Protein AF-A0AAU6XBM5-F1 (afdb_monomer_lite)

Radius of gyration: 23.73 Å; chains: 1; bounding box: 75×47×87 Å

Sequence (252 aa):
MNEPTGPAEHLLLLAGYLTRHNDALTRLHVPVRCRERTAIPPGLHFRIPWTTVSLLDIPDVFIGSTDDGHTFVILNRPIRDAARLLTDAGFLPREHHGRRLYLLPPGTAQDVHERAGVAMYALLAHTHDLVDLSWTTRWSPDQPAGGPDLHFQVRDGTVAVTASTTAARLLLEQHGFVPTADGASYRTRDGLDERQLLSAVTAAEAHAYTHGLSARVHLGIPTPADIPASTRRRSAPATGPRTTPSAPRRTR

Secondary structure (DSSP, 8-state):
--PPPPHHHHHHHHHHHHHHHHTTSTT--------------S-S-----S---GGGGSSSEEEEE-TTS-EEEEESS--TTHHHHHHHTTPEEEEETTEEEEEEPP--HHHHHHHHHHHHHHHHTT-S-EEE--GGG---TTS-SPPPSEEEEEETTEEEEEE-SHHHHHHHHHTT-EE-TTSSEEEPPTT--HHHHHHHHHHHHHHHHHTT--EEEE-----GGGSPPP-----PPP--------------

Structure (mmCIF, N/CA/C/O backbone):
data_AF-A0AAU6XBM5-F1
#
_entry.id   AF-A0AAU6XBM5-F1
#
loop_
_atom_site.group_PDB
_atom_site.id
_atom_site.type_symbol
_atom_site.label_atom_id
_atom_site.label_alt_id
_atom_site.label_comp_id
_atom_site.label_asym_id
_atom_site.label_entity_id
_atom_site.label_seq_id
_atom_site.pdbx_PDB_ins_code
_atom_site.Cartn_x
_atom_site.Cartn_y
_atom_site.Cartn_z
_atom_site.occupancy
_atom_site.B_iso_or_equiv
_atom_site.auth_seq_id
_atom_site.auth_comp_id
_atom_site.auth_asym_id
_atom_site.auth_atom_id
_atom_site.pdbx_PDB_model_num
ATOM 1 N N . MET A 1 1 ? 26.488 10.196 26.029 1.00 30.78 1 MET A N 1
ATOM 2 C CA . MET A 1 1 ? 25.043 10.486 25.952 1.00 30.78 1 MET A CA 1
ATOM 3 C C . MET A 1 1 ? 24.765 10.864 24.515 1.00 30.78 1 MET A C 1
ATOM 5 O O . MET A 1 1 ? 25.036 11.996 24.156 1.00 30.78 1 MET A O 1
ATOM 9 N N . ASN A 1 2 ? 24.343 9.898 23.703 1.00 32.47 2 ASN A N 1
ATOM 10 C CA . ASN A 1 2 ? 23.845 10.155 22.355 1.00 32.47 2 ASN A CA 1
ATOM 11 C C . ASN A 1 2 ? 22.350 9.841 22.398 1.00 32.47 2 ASN A C 1
ATOM 13 O O . ASN A 1 2 ? 21.973 8.763 22.862 1.00 32.47 2 ASN A O 1
ATOM 17 N N . GLU A 1 3 ? 21.532 10.821 22.027 1.00 29.42 3 GLU A N 1
ATOM 18 C CA . GLU A 1 3 ? 20.081 10.690 21.903 1.00 29.42 3 GLU A CA 1
ATOM 19 C C . GLU A 1 3 ? 19.714 9.586 20.899 1.00 29.42 3 GLU A C 1
ATOM 21 O O . GLU A 1 3 ? 20.467 9.361 19.947 1.00 29.42 3 GLU A O 1
ATOM 26 N N . PRO A 1 4 ? 18.584 8.881 21.084 1.00 38.41 4 PRO A N 1
ATOM 27 C CA . PRO A 1 4 ? 18.144 7.891 20.119 1.00 38.41 4 PRO A CA 1
ATOM 28 C C . PRO A 1 4 ? 17.583 8.591 18.876 1.00 38.41 4 PRO A C 1
ATOM 30 O O . PRO A 1 4 ? 16.699 9.445 18.960 1.00 38.41 4 PRO A O 1
ATOM 33 N N . THR A 1 5 ? 18.118 8.195 17.725 1.00 38.78 5 THR A N 1
ATOM 34 C CA . THR A 1 5 ? 17.644 8.499 16.376 1.00 38.78 5 THR A CA 1
ATOM 35 C C . THR A 1 5 ? 16.145 8.201 16.254 1.00 38.78 5 THR A C 1
ATOM 37 O O . THR A 1 5 ? 15.646 7.213 16.794 1.00 38.78 5 THR A O 1
ATOM 40 N N . GLY A 1 6 ? 15.411 9.101 15.595 1.00 34.16 6 GLY A N 1
ATOM 41 C CA . GLY A 1 6 ? 13.948 9.123 15.578 1.00 34.16 6 GLY A CA 1
ATOM 42 C C . GLY A 1 6 ? 13.262 7.894 14.948 1.00 34.16 6 GLY A C 1
ATOM 43 O O . GLY A 1 6 ? 13.905 7.038 14.339 1.00 34.16 6 GLY A O 1
ATOM 44 N N . PRO A 1 7 ? 11.920 7.821 15.040 1.00 40.31 7 PRO A N 1
ATOM 45 C CA . PRO A 1 7 ? 11.112 6.659 14.639 1.00 40.31 7 PRO A CA 1
ATOM 46 C C . PRO A 1 7 ? 11.211 6.270 13.149 1.00 40.31 7 PRO A C 1
ATOM 48 O O . PRO A 1 7 ? 10.816 5.163 12.785 1.00 40.31 7 PRO A O 1
ATOM 51 N N . ALA A 1 8 ? 11.767 7.135 12.295 1.00 39.81 8 ALA A N 1
ATOM 52 C CA . ALA A 1 8 ? 11.920 6.905 10.859 1.00 39.81 8 ALA A CA 1
ATOM 53 C C . ALA A 1 8 ? 12.960 5.815 10.514 1.00 39.81 8 ALA A C 1
ATOM 55 O O . ALA A 1 8 ? 12.732 5.022 9.602 1.00 39.81 8 ALA A O 1
ATOM 56 N N . GLU A 1 9 ? 14.061 5.694 11.270 1.00 36.09 9 GLU A N 1
ATOM 57 C CA . GLU A 1 9 ? 15.072 4.650 11.007 1.00 36.09 9 GLU A CA 1
ATOM 58 C C . GLU A 1 9 ? 14.621 3.255 11.470 1.00 36.09 9 GLU A C 1
ATOM 60 O O . GLU A 1 9 ? 15.021 2.234 10.907 1.00 36.09 9 GLU A O 1
ATOM 65 N N . HIS A 1 10 ? 13.721 3.186 12.454 1.00 39.41 10 HIS A N 1
ATOM 66 C CA . HIS A 1 10 ? 13.160 1.918 12.923 1.00 39.41 10 HIS A CA 1
ATOM 67 C C . HIS A 1 10 ? 12.155 1.299 11.936 1.00 39.41 10 HIS A C 1
ATOM 69 O O . HIS A 1 10 ? 12.053 0.074 11.867 1.00 39.41 10 HIS A O 1
ATOM 75 N N . LEU A 1 11 ? 11.465 2.105 11.121 1.00 42.28 11 LEU A N 1
ATOM 76 C CA . LEU A 1 11 ? 10.572 1.601 10.068 1.00 42.28 11 LEU A CA 1
ATOM 77 C C . LEU A 1 11 ? 11.348 0.983 8.890 1.00 42.28 11 LEU A C 1
ATOM 79 O O . LEU A 1 11 ? 10.927 -0.044 8.356 1.00 42.28 11 LEU A O 1
ATOM 83 N N . LEU A 1 12 ? 12.527 1.523 8.558 1.00 43.03 12 LEU A N 1
ATOM 84 C CA . LEU A 1 12 ? 13.460 0.923 7.590 1.00 43.03 12 LEU A CA 1
ATOM 85 C C . LEU A 1 12 ? 13.961 -0.458 8.052 1.00 43.03 12 LEU A C 1
ATOM 87 O O . LEU A 1 12 ? 14.046 -1.396 7.256 1.00 43.03 12 LEU A O 1
ATOM 91 N N . LEU A 1 13 ? 14.225 -0.615 9.353 1.00 39.09 13 LEU A N 1
ATOM 92 C CA . LEU A 1 13 ? 14.581 -1.901 9.963 1.00 39.09 13 LEU A CA 1
ATOM 93 C C . LEU A 1 13 ? 13.429 -2.920 9.914 1.00 39.09 13 LEU A C 1
ATOM 95 O O . LEU A 1 13 ? 13.677 -4.101 9.671 1.00 39.09 13 LEU A O 1
ATOM 99 N N . LEU A 1 14 ? 12.178 -2.482 10.077 1.00 41.31 14 LEU A N 1
ATOM 100 C CA . LEU A 1 14 ? 10.986 -3.339 10.005 1.00 41.31 14 LEU A CA 1
ATOM 101 C C . LEU A 1 14 ? 10.668 -3.814 8.577 1.00 41.31 14 LEU A C 1
ATOM 103 O O . LEU A 1 14 ? 10.359 -4.994 8.395 1.00 41.31 14 LEU A O 1
ATOM 107 N N . ALA A 1 15 ? 10.836 -2.962 7.559 1.00 40.66 15 ALA A N 1
ATOM 108 C CA . ALA A 1 15 ? 10.716 -3.365 6.152 1.00 40.66 15 ALA A CA 1
ATOM 109 C C . ALA A 1 15 ? 11.758 -4.441 5.771 1.00 40.66 15 ALA A C 1
ATOM 111 O O . ALA A 1 15 ? 11.445 -5.434 5.104 1.00 40.66 15 ALA A O 1
ATOM 112 N N . GLY A 1 16 ? 12.989 -4.311 6.282 1.00 33.97 16 GLY A N 1
ATOM 113 C CA . GLY A 1 16 ? 14.032 -5.333 6.140 1.00 33.97 16 GLY A CA 1
ATOM 114 C C . GLY A 1 16 ? 13.757 -6.626 6.925 1.00 33.97 16 GLY A C 1
ATOM 115 O O . GLY A 1 16 ? 14.147 -7.710 6.482 1.00 33.97 16 GLY A O 1
ATOM 116 N N . TYR A 1 17 ? 13.071 -6.545 8.071 1.00 34.69 17 TYR A N 1
ATOM 117 C CA . TYR A 1 17 ? 12.783 -7.703 8.928 1.00 34.69 17 TYR A CA 1
ATOM 118 C C . TYR A 1 17 ? 11.631 -8.570 8.395 1.00 34.69 17 TYR A C 1
ATOM 120 O O . TYR A 1 17 ? 11.735 -9.799 8.409 1.00 34.69 17 TYR A O 1
ATOM 128 N N . LEU A 1 18 ? 10.573 -7.951 7.856 1.00 41.03 18 LEU A N 1
ATOM 129 C CA . LEU A 1 18 ? 9.424 -8.658 7.268 1.00 41.03 18 LEU A CA 1
ATOM 130 C C . LEU A 1 18 ? 9.799 -9.414 5.982 1.00 41.03 18 LEU A C 1
ATOM 132 O O . LEU A 1 18 ? 9.327 -10.528 5.754 1.00 41.03 18 LEU A O 1
ATOM 136 N N . THR A 1 19 ? 10.735 -8.878 5.195 1.00 40.38 19 THR A N 1
ATOM 137 C CA . THR A 1 19 ? 11.238 -9.537 3.977 1.00 40.38 19 THR A CA 1
ATOM 138 C C . THR A 1 19 ? 11.994 -10.837 4.298 1.00 40.38 19 THR A C 1
ATOM 140 O O . THR A 1 19 ? 11.862 -11.832 3.590 1.00 40.38 19 THR A O 1
ATOM 143 N N . ARG A 1 20 ? 12.735 -10.886 5.417 1.00 29.70 20 ARG A N 1
ATOM 144 C CA . ARG A 1 20 ? 13.613 -12.021 5.760 1.00 29.70 20 ARG A CA 1
ATOM 145 C C . ARG A 1 20 ? 12.872 -13.251 6.315 1.00 29.70 20 ARG A C 1
ATOM 147 O O . ARG A 1 20 ? 13.428 -14.344 6.295 1.00 29.70 20 ARG A O 1
ATOM 154 N N . HIS A 1 21 ? 11.638 -13.100 6.805 1.00 30.16 21 HIS A N 1
ATOM 155 C CA . HIS A 1 21 ? 10.839 -14.223 7.328 1.00 30.16 21 HIS A CA 1
ATOM 156 C C . HIS A 1 21 ? 9.967 -14.913 6.267 1.00 30.16 21 HIS A C 1
ATOM 158 O O . HIS A 1 21 ? 9.592 -16.071 6.451 1.00 30.16 21 HIS A O 1
ATOM 164 N N . ASN A 1 22 ? 9.683 -14.254 5.141 1.00 36.03 22 ASN A N 1
ATOM 165 C CA . ASN A 1 22 ? 8.831 -14.821 4.091 1.00 36.03 22 ASN A CA 1
ATOM 166 C C . ASN A 1 22 ? 9.565 -15.869 3.224 1.00 36.03 22 ASN A C 1
ATOM 168 O O . ASN A 1 22 ? 8.949 -16.823 2.749 1.00 36.03 22 ASN A O 1
ATOM 172 N N . ASP A 1 23 ? 10.896 -15.775 3.113 1.00 32.00 23 ASP A N 1
ATOM 173 C CA . ASP A 1 23 ? 11.735 -16.753 2.398 1.00 32.00 23 ASP A CA 1
ATOM 174 C C . ASP A 1 23 ? 11.785 -18.143 3.063 1.00 32.00 23 ASP A C 1
ATOM 176 O O . ASP A 1 23 ? 12.152 -19.132 2.428 1.00 32.00 23 ASP A O 1
ATOM 180 N N . ALA A 1 24 ? 11.399 -18.260 4.338 1.00 29.38 24 ALA A N 1
ATOM 181 C CA . ALA A 1 24 ? 11.456 -19.528 5.067 1.00 29.38 24 ALA A CA 1
ATOM 182 C C . ALA A 1 24 ? 10.254 -20.460 4.795 1.00 29.38 24 ALA A C 1
ATOM 184 O O . ALA A 1 24 ? 10.322 -21.647 5.119 1.00 29.38 24 ALA A O 1
ATOM 185 N N . LEU A 1 25 ? 9.166 -19.964 4.190 1.00 30.02 25 LEU A N 1
ATOM 186 C CA . LEU A 1 25 ? 7.909 -20.712 4.023 1.00 30.02 25 LEU A CA 1
ATOM 187 C C . LEU A 1 25 ? 7.698 -21.307 2.616 1.00 30.02 25 LEU A C 1
ATOM 189 O O . LEU A 1 25 ? 6.746 -22.054 2.399 1.00 30.02 25 LEU A O 1
ATOM 193 N N . THR A 1 26 ? 8.606 -21.075 1.666 1.00 33.91 26 THR A N 1
ATOM 194 C CA . THR A 1 26 ? 8.493 -21.501 0.253 1.00 33.91 26 THR A CA 1
ATOM 195 C C . THR A 1 26 ? 8.829 -22.977 -0.033 1.00 33.91 26 THR A C 1
ATOM 197 O O . THR A 1 26 ? 8.976 -23.354 -1.195 1.00 33.91 26 THR A O 1
ATOM 200 N N . ARG A 1 27 ? 8.938 -23.861 0.974 1.00 29.56 27 ARG A N 1
ATOM 201 C CA . ARG A 1 27 ? 9.462 -25.240 0.790 1.00 29.56 27 ARG A CA 1
ATOM 202 C C . ARG A 1 27 ? 8.487 -26.412 0.962 1.00 29.56 27 ARG A C 1
ATOM 204 O O . ARG A 1 27 ? 8.946 -27.539 1.125 1.00 29.56 27 ARG A O 1
ATOM 211 N N . LEU A 1 28 ? 7.172 -26.221 0.860 1.00 26.84 28 LEU A N 1
ATOM 212 C CA . LEU A 1 28 ? 6.220 -27.345 0.883 1.00 26.84 28 LEU A CA 1
ATOM 213 C C . LEU A 1 28 ? 5.287 -27.310 -0.334 1.00 26.84 28 LEU A C 1
ATOM 215 O O . LEU A 1 28 ? 4.366 -26.508 -0.415 1.00 26.84 28 LEU A O 1
ATOM 219 N N . HIS A 1 29 ? 5.574 -28.188 -1.297 1.00 26.81 29 HIS A N 1
ATOM 220 C CA . HIS A 1 29 ? 4.860 -28.350 -2.563 1.00 26.81 29 HIS A CA 1
ATOM 221 C C . HIS A 1 29 ? 3.953 -29.591 -2.486 1.00 26.81 29 HIS A C 1
ATOM 223 O O . HIS A 1 29 ? 4.443 -30.685 -2.210 1.00 26.81 29 HIS A O 1
ATOM 229 N N . VAL A 1 30 ? 2.654 -29.447 -2.772 1.00 25.47 30 VAL A N 1
ATOM 230 C CA . VAL A 1 30 ? 1.732 -30.560 -3.076 1.00 25.47 30 VAL A CA 1
ATOM 231 C C . VAL A 1 30 ? 0.842 -30.128 -4.253 1.00 25.47 30 VAL A C 1
ATOM 233 O O . VAL A 1 30 ? 0.269 -29.042 -4.188 1.00 25.47 30 VAL A O 1
ATOM 236 N N . PRO A 1 31 ? 0.714 -30.918 -5.337 1.00 26.03 31 PRO A N 1
ATOM 237 C CA . PRO A 1 31 ? -0.017 -30.501 -6.530 1.00 26.03 31 PRO A CA 1
ATOM 238 C C . PRO A 1 31 ? -1.516 -30.813 -6.425 1.00 26.03 31 PRO A C 1
ATOM 240 O O . PRO A 1 31 ? -1.901 -31.918 -6.042 1.00 26.03 31 PRO A O 1
ATOM 243 N N . VAL A 1 32 ? -2.368 -29.884 -6.869 1.00 27.48 32 VAL A N 1
ATOM 244 C CA . VAL A 1 32 ? -3.793 -30.139 -7.135 1.00 27.48 32 VAL A CA 1
ATOM 245 C C . VAL A 1 32 ? -4.094 -29.800 -8.597 1.00 27.48 32 VAL A C 1
ATOM 247 O O . VAL A 1 32 ? -3.774 -28.720 -9.083 1.00 27.48 32 VAL A O 1
ATOM 250 N N . ARG A 1 33 ? -4.674 -30.766 -9.317 1.00 25.38 33 ARG A N 1
ATOM 251 C CA . ARG A 1 33 ? -5.184 -30.641 -10.695 1.00 25.38 33 ARG A CA 1
ATOM 252 C C . ARG A 1 33 ? -6.661 -30.227 -10.701 1.00 25.38 33 ARG A C 1
ATOM 254 O O . ARG A 1 33 ? -7.357 -30.514 -9.733 1.00 25.38 33 ARG A O 1
ATOM 261 N N . CYS A 1 34 ? -7.107 -29.767 -11.884 1.00 24.53 34 CYS A N 1
ATOM 262 C CA . CYS A 1 34 ? -8.486 -29.576 -12.399 1.00 24.53 34 CYS A CA 1
ATOM 263 C C . CYS A 1 34 ? -8.975 -28.114 -12.374 1.00 24.53 34 CYS A C 1
ATOM 265 O O . CYS A 1 34 ? -8.790 -27.440 -11.377 1.00 24.53 34 CYS A O 1
ATOM 267 N N . ARG A 1 35 ? -9.671 -27.559 -13.382 1.00 26.22 35 ARG A N 1
ATOM 268 C CA . ARG A 1 35 ? -10.142 -27.997 -14.719 1.00 26.22 35 ARG A CA 1
ATOM 269 C C . ARG A 1 35 ? -10.715 -26.743 -15.416 1.00 26.22 35 ARG A C 1
ATOM 271 O O . ARG A 1 35 ? -11.291 -25.900 -14.740 1.00 26.22 35 ARG A O 1
ATOM 278 N N . GLU A 1 36 ? -10.575 -26.637 -16.737 1.00 36.38 36 GLU A N 1
ATOM 279 C CA . GLU A 1 36 ? -11.133 -25.562 -17.584 1.00 36.38 36 GLU A CA 1
ATOM 280 C C . GLU A 1 36 ? -12.640 -25.326 -17.388 1.00 36.38 36 GLU A C 1
ATOM 282 O O . GLU A 1 36 ? -13.386 -26.299 -17.232 1.00 36.38 36 GLU A O 1
ATOM 287 N N . ARG A 1 37 ? -13.095 -24.068 -17.563 1.00 30.38 37 ARG A N 1
ATOM 288 C CA . ARG A 1 37 ? -14.355 -23.759 -18.271 1.00 30.38 37 ARG A CA 1
ATOM 289 C C . ARG A 1 37 ? -14.535 -22.280 -18.676 1.00 30.38 37 ARG A C 1
ATOM 291 O O . ARG A 1 37 ? -14.707 -21.415 -17.831 1.00 30.38 37 ARG A O 1
ATOM 298 N N . THR A 1 38 ? -14.636 -22.107 -19.999 1.00 29.64 38 THR A N 1
ATOM 299 C CA . THR A 1 38 ? -15.564 -21.272 -20.807 1.00 29.64 38 THR A CA 1
ATOM 300 C C . THR A 1 38 ? -15.626 -19.742 -20.683 1.00 29.64 38 THR A C 1
ATOM 302 O O . THR A 1 38 ? -15.874 -19.170 -19.630 1.00 29.64 38 THR A O 1
ATOM 305 N N . ALA A 1 39 ? -15.521 -19.121 -21.864 1.00 33.44 39 ALA A N 1
ATOM 306 C CA . ALA A 1 39 ? -15.597 -17.700 -22.189 1.00 33.44 39 ALA A CA 1
ATOM 307 C C . ALA A 1 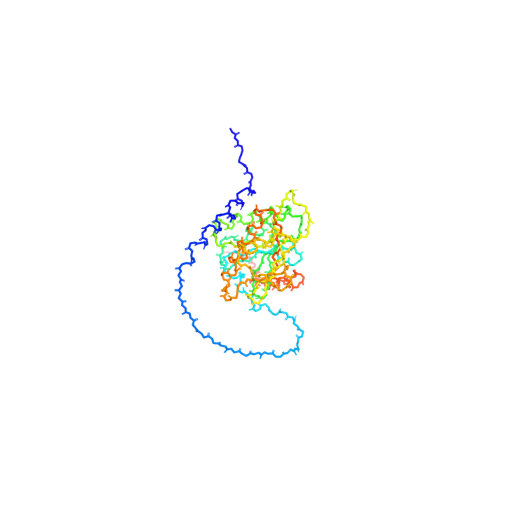39 ? -17.006 -17.072 -22.070 1.00 33.44 39 ALA A C 1
ATOM 309 O O . ALA A 1 39 ? -18.017 -17.757 -22.229 1.00 33.44 39 ALA A O 1
ATOM 310 N N . ILE A 1 40 ? -17.047 -15.743 -21.882 1.00 33.69 40 ILE A N 1
ATOM 311 C CA . ILE A 1 40 ? -18.246 -14.877 -21.872 1.00 33.69 40 ILE A CA 1
ATOM 312 C C . ILE A 1 40 ? -18.058 -13.752 -22.926 1.00 33.69 40 ILE A C 1
ATOM 314 O O . ILE A 1 40 ? -16.943 -13.239 -23.043 1.00 33.69 40 ILE A O 1
ATOM 318 N N . PRO A 1 41 ? -19.093 -13.376 -23.715 1.00 30.78 41 PRO A N 1
ATOM 319 C CA . PRO A 1 41 ? -18.983 -12.447 -24.850 1.00 30.78 41 PRO A CA 1
ATOM 320 C C . PRO A 1 41 ? -18.994 -10.955 -24.441 1.00 30.78 41 PRO A C 1
ATOM 322 O O . PRO A 1 41 ? -19.402 -10.625 -23.325 1.00 30.78 41 PRO A O 1
ATOM 325 N N . PRO A 1 42 ? -18.564 -10.032 -25.331 1.00 33.31 42 PRO A N 1
ATOM 326 C CA . PRO A 1 42 ? -18.307 -8.638 -24.988 1.00 33.31 42 PRO A CA 1
ATOM 327 C C . PRO A 1 42 ? -19.561 -7.769 -25.148 1.00 33.31 42 PRO A C 1
ATOM 329 O O . PRO A 1 42 ? -20.251 -7.841 -26.162 1.00 33.31 42 PRO A O 1
ATOM 332 N N . GLY A 1 43 ? -19.818 -6.893 -24.174 1.00 35.56 43 GLY A N 1
ATOM 333 C CA . GLY A 1 43 ? -20.811 -5.826 -24.320 1.00 35.56 43 GLY A CA 1
ATOM 334 C C . GLY A 1 43 ? -21.596 -5.510 -23.055 1.00 35.56 43 GLY A C 1
ATOM 335 O O . GLY A 1 43 ? -22.808 -5.678 -23.037 1.00 35.56 43 GLY A O 1
ATOM 336 N N . LEU A 1 44 ? -20.934 -5.023 -22.004 1.00 28.92 44 LEU A N 1
ATOM 337 C CA . LEU A 1 44 ? -21.608 -4.280 -20.938 1.00 28.92 44 LEU A CA 1
ATOM 338 C C . LEU A 1 44 ? -20.608 -3.347 -20.253 1.00 28.92 44 LEU A C 1
ATOM 340 O O . LEU A 1 44 ? -19.484 -3.736 -19.949 1.00 28.92 44 LEU A O 1
ATOM 344 N N . HIS A 1 45 ? -21.020 -2.097 -20.056 1.00 34.22 45 HIS A N 1
ATOM 345 C CA . HIS A 1 45 ? -20.260 -1.062 -19.364 1.00 34.22 45 HIS A CA 1
ATOM 346 C C . HIS A 1 45 ? -19.805 -1.567 -17.983 1.00 34.22 45 HIS A C 1
ATOM 348 O O . HIS A 1 45 ? -20.622 -1.772 -17.086 1.00 34.22 45 HIS A O 1
ATOM 354 N N . PHE A 1 46 ? -18.496 -1.776 -17.819 1.00 29.12 46 PHE A N 1
ATOM 355 C CA . PHE A 1 46 ? -17.894 -2.286 -16.588 1.00 29.12 46 PHE A CA 1
ATOM 356 C C . PHE A 1 46 ? -17.870 -1.197 -15.507 1.00 29.12 46 PHE A C 1
ATOM 358 O O . PHE A 1 46 ? -16.899 -0.460 -15.357 1.00 29.12 46 PHE A O 1
ATOM 365 N N . ARG A 1 47 ? -18.936 -1.118 -14.706 1.00 35.84 47 ARG A N 1
ATOM 366 C CA . ARG A 1 47 ? -18.796 -0.722 -13.300 1.00 35.84 47 ARG A CA 1
ATOM 367 C C . ARG A 1 47 ? -18.287 -1.950 -12.561 1.00 35.84 47 ARG A C 1
ATOM 369 O O . ARG A 1 47 ? -19.033 -2.910 -12.405 1.00 35.84 47 ARG A O 1
ATOM 376 N N . ILE A 1 48 ? -17.009 -1.931 -12.196 1.00 40.22 48 ILE A N 1
ATOM 377 C CA . ILE A 1 48 ? -16.313 -3.051 -11.559 1.00 40.22 48 ILE A CA 1
ATOM 378 C C . ILE A 1 48 ? -16.978 -3.333 -10.199 1.00 40.22 48 ILE A C 1
ATOM 380 O O . ILE A 1 48 ? -16.947 -2.468 -9.320 1.00 40.22 48 ILE A O 1
ATOM 384 N N . PRO A 1 49 ? -17.606 -4.504 -10.001 1.00 39.28 49 PRO A N 1
ATOM 385 C CA . PRO A 1 49 ? -17.987 -4.947 -8.675 1.00 39.28 49 PRO A CA 1
ATOM 386 C C . PRO A 1 49 ? -16.728 -5.411 -7.936 1.00 39.28 49 PRO A C 1
ATOM 388 O O . PRO A 1 49 ? -15.863 -6.072 -8.502 1.00 39.28 49 PRO A O 1
ATOM 391 N N . TRP A 1 50 ? -16.640 -5.067 -6.655 1.00 51.53 50 TRP A N 1
ATOM 392 C CA . TRP A 1 50 ? -15.552 -5.383 -5.723 1.00 51.53 50 TRP A CA 1
ATOM 393 C C . TRP A 1 50 ? -15.452 -6.874 -5.362 1.00 51.53 50 TRP A C 1
ATOM 395 O O . TRP A 1 50 ? -15.191 -7.233 -4.223 1.00 51.53 50 TRP A O 1
ATOM 405 N N . THR A 1 51 ? -15.705 -7.771 -6.309 1.00 41.59 51 THR A N 1
ATOM 406 C CA . THR A 1 51 ? -15.749 -9.215 -6.061 1.00 41.59 51 THR A CA 1
ATOM 407 C C . THR A 1 51 ? -14.377 -9.886 -6.015 1.00 41.59 51 THR A C 1
ATOM 409 O O . THR A 1 51 ? -14.315 -11.077 -5.735 1.00 41.59 51 THR A O 1
ATOM 412 N N . THR A 1 52 ? -13.278 -9.159 -6.213 1.00 47.41 52 THR A N 1
ATOM 413 C CA . THR A 1 52 ? -11.914 -9.713 -6.144 1.00 47.41 52 THR A CA 1
ATOM 414 C C . THR A 1 52 ? -11.160 -9.100 -4.957 1.00 47.41 52 THR A C 1
ATOM 416 O O . THR A 1 52 ? -10.262 -8.278 -5.100 1.00 47.41 52 THR A O 1
ATOM 419 N N . VAL A 1 53 ? -11.619 -9.491 -3.761 1.00 55.00 53 VAL A N 1
ATOM 420 C CA . VAL A 1 53 ? -11.235 -9.016 -2.409 1.00 55.00 53 VAL A CA 1
ATOM 421 C C . VAL A 1 53 ? -9.934 -9.660 -1.892 1.00 55.00 53 VAL A C 1
ATOM 423 O O . VAL A 1 53 ? -9.390 -9.281 -0.863 1.00 55.00 53 VAL A O 1
ATOM 426 N N . SER A 1 54 ? -9.383 -10.610 -2.630 1.00 75.12 54 SER A N 1
ATOM 427 C CA . SER A 1 54 ? -8.426 -11.571 -2.099 1.00 75.12 54 SER A CA 1
ATOM 428 C C . SER A 1 54 ? -7.153 -11.029 -1.466 1.00 75.12 54 SER A C 1
ATOM 430 O O . SER A 1 54 ? -6.795 -11.421 -0.363 1.00 75.12 54 SER A O 1
ATOM 432 N N . LEU A 1 55 ? -6.442 -10.134 -2.151 1.00 80.69 55 LEU A N 1
ATOM 433 C CA . LEU A 1 55 ? -5.098 -9.732 -1.729 1.00 80.69 55 LEU A CA 1
ATOM 434 C C . LEU A 1 55 ? -5.127 -8.837 -0.478 1.00 80.69 55 LEU A C 1
ATOM 436 O O . LEU A 1 55 ? -4.216 -8.880 0.347 1.00 80.69 55 LEU A O 1
ATOM 440 N N . LEU A 1 56 ? -6.210 -8.074 -0.312 1.00 84.94 56 LEU A N 1
ATOM 441 C CA . LEU A 1 56 ? -6.436 -7.196 0.837 1.00 84.94 56 LEU A CA 1
ATOM 442 C C . LEU A 1 56 ? -6.834 -7.967 2.100 1.00 84.94 56 LEU A C 1
ATOM 444 O O . LEU A 1 56 ? -6.789 -7.389 3.181 1.00 84.94 56 LEU A O 1
ATOM 448 N N . ASP A 1 57 ? -7.246 -9.231 1.974 1.00 86.94 57 ASP A N 1
ATOM 449 C CA . ASP A 1 57 ? -7.772 -10.069 3.065 1.00 86.94 57 ASP A CA 1
ATOM 450 C C . ASP A 1 57 ? -6.702 -10.930 3.740 1.00 86.94 57 ASP A C 1
ATOM 452 O O . ASP A 1 57 ? -6.974 -11.582 4.748 1.00 86.94 57 ASP A O 1
ATOM 456 N N . ILE A 1 58 ? -5.492 -10.948 3.180 1.00 88.12 58 ILE A N 1
ATOM 457 C CA . ILE A 1 58 ? -4.430 -11.869 3.587 1.00 88.12 58 ILE A CA 1
ATOM 458 C C . ILE A 1 58 ? -3.796 -11.490 4.934 1.00 88.12 58 ILE A C 1
ATOM 460 O O . ILE A 1 58 ? -3.739 -12.380 5.785 1.00 88.12 58 ILE A O 1
ATOM 464 N N . PRO A 1 59 ? -3.299 -10.251 5.146 1.00 92.56 59 PRO A N 1
ATOM 465 C CA . PRO A 1 59 ? -2.655 -9.884 6.409 1.00 92.56 59 PRO A CA 1
ATOM 466 C C . PRO A 1 59 ? -3.684 -9.486 7.473 1.00 92.56 59 PRO A C 1
ATOM 468 O O . PRO A 1 59 ? -4.772 -9.034 7.130 1.00 92.56 59 PRO A O 1
ATOM 471 N N . ASP A 1 60 ? -3.350 -9.548 8.762 1.00 93.50 60 ASP A N 1
ATOM 472 C CA . ASP A 1 60 ? -4.206 -8.999 9.828 1.00 93.50 60 ASP A CA 1
ATOM 473 C C . ASP A 1 60 ? -4.486 -7.496 9.636 1.00 93.50 60 ASP A C 1
ATOM 475 O O . ASP A 1 60 ? -5.602 -7.030 9.904 1.00 93.50 60 ASP A O 1
ATOM 479 N N . VAL A 1 61 ? -3.481 -6.750 9.163 1.00 93.69 61 VAL A N 1
ATOM 480 C CA . VAL A 1 61 ? -3.559 -5.319 8.839 1.00 93.69 61 VAL A CA 1
ATOM 481 C C . VAL A 1 61 ? -3.054 -5.079 7.421 1.00 93.69 61 VAL A C 1
ATOM 483 O O . VAL A 1 61 ? -1.919 -5.411 7.089 1.00 93.69 61 VAL A O 1
ATOM 486 N N . PHE A 1 62 ? -3.878 -4.436 6.598 1.00 93.31 62 PHE A N 1
ATOM 487 C CA . PHE A 1 62 ? -3.482 -3.981 5.269 1.00 93.31 62 PHE A CA 1
ATOM 488 C C . PHE A 1 62 ? -3.513 -2.453 5.214 1.00 93.31 62 PHE A C 1
ATOM 490 O O . PHE A 1 62 ? -4.543 -1.852 5.530 1.00 93.31 62 PHE A O 1
ATOM 497 N N . ILE A 1 63 ? -2.421 -1.828 4.775 1.00 93.75 63 ILE A N 1
ATOM 498 C CA . ILE A 1 63 ? -2.351 -0.391 4.497 1.00 93.75 63 ILE A CA 1
ATOM 499 C C . ILE A 1 63 ? -2.103 -0.186 3.010 1.00 93.75 63 ILE A C 1
ATOM 501 O O . ILE A 1 63 ? -1.246 -0.829 2.405 1.00 93.75 63 ILE A O 1
ATOM 505 N N . GLY A 1 64 ? -2.859 0.723 2.413 1.00 91.94 64 GLY A N 1
ATOM 506 C CA . GLY A 1 64 ? -2.692 1.090 1.018 1.00 91.94 64 GLY A CA 1
ATOM 507 C C . GLY A 1 64 ? -3.062 2.540 0.778 1.00 91.94 64 GLY A C 1
ATOM 508 O O . GLY A 1 64 ? -3.397 3.285 1.701 1.00 91.94 64 GLY A O 1
ATOM 509 N N . SER A 1 65 ? -3.008 2.929 -0.487 1.00 90.81 65 SER A N 1
ATOM 510 C CA . SER A 1 65 ? -3.432 4.251 -0.925 1.00 90.81 65 SER A CA 1
ATOM 511 C C . SER A 1 65 ? -4.568 4.130 -1.929 1.00 90.81 65 SER A C 1
ATOM 513 O O . SER A 1 65 ? -4.584 3.221 -2.761 1.00 90.81 65 SER A O 1
ATOM 515 N N . THR A 1 66 ? -5.527 5.042 -1.843 1.00 87.12 66 THR A N 1
ATOM 516 C CA . THR A 1 66 ? -6.540 5.226 -2.883 1.00 87.12 66 THR A CA 1
ATOM 517 C C . THR A 1 66 ? -5.935 5.958 -4.081 1.00 87.12 66 THR A C 1
ATOM 519 O O . THR A 1 66 ? -4.876 6.587 -3.978 1.00 87.12 66 THR A O 1
ATOM 522 N N . ASP A 1 67 ? -6.625 5.916 -5.220 1.00 80.69 67 ASP A N 1
ATOM 523 C CA . ASP A 1 67 ? -6.155 6.577 -6.444 1.00 80.69 67 ASP A CA 1
ATOM 524 C C . ASP A 1 67 ? -6.062 8.113 -6.306 1.00 80.69 67 ASP A C 1
ATOM 526 O O . ASP A 1 67 ? -5.262 8.747 -6.991 1.00 80.69 67 ASP A O 1
ATOM 530 N N . ASP A 1 68 ? -6.836 8.717 -5.396 1.00 80.31 68 ASP A N 1
ATOM 531 C CA . ASP A 1 68 ? -6.821 10.157 -5.089 1.00 80.31 68 ASP A CA 1
ATOM 532 C C . ASP A 1 68 ? -5.914 10.540 -3.906 1.00 80.31 68 ASP A C 1
ATOM 534 O O . ASP A 1 68 ? -5.932 11.686 -3.457 1.00 80.31 68 ASP A O 1
ATOM 538 N N . GLY A 1 69 ? -5.103 9.605 -3.404 1.00 86.06 69 GLY A N 1
ATOM 539 C CA . GLY A 1 69 ? -4.061 9.903 -2.422 1.00 86.06 69 GLY A CA 1
ATOM 540 C C . GLY A 1 69 ? -4.512 9.913 -0.960 1.00 86.06 69 GLY A C 1
ATOM 541 O O . GLY A 1 69 ? -3.821 10.492 -0.123 1.00 86.06 69 GLY A O 1
ATOM 542 N N . HIS A 1 70 ? -5.631 9.267 -0.618 1.00 91.25 70 HIS A N 1
ATOM 543 C CA . HIS A 1 70 ? -5.908 8.919 0.778 1.00 91.25 70 HIS A CA 1
ATOM 544 C C . HIS A 1 70 ? -5.067 7.709 1.179 1.00 91.25 70 HIS A C 1
ATOM 546 O O . HIS A 1 70 ? -4.931 6.762 0.406 1.00 91.25 70 HIS A O 1
ATOM 552 N N . THR A 1 71 ? -4.581 7.688 2.418 1.00 93.38 71 THR A N 1
ATOM 553 C CA . THR A 1 71 ? -4.087 6.446 3.030 1.00 93.38 71 THR A CA 1
ATOM 554 C C . THR A 1 71 ? -5.271 5.715 3.639 1.00 93.38 71 THR A C 1
ATOM 556 O O . THR A 1 71 ? -6.059 6.314 4.373 1.00 93.38 71 THR A O 1
ATOM 559 N N . PHE A 1 72 ? -5.398 4.420 3.379 1.00 92.75 72 PHE A N 1
ATOM 560 C CA . PHE A 1 72 ? -6.417 3.592 4.002 1.00 92.75 72 PHE A CA 1
ATOM 561 C C . PHE A 1 72 ? -5.796 2.457 4.810 1.00 92.75 72 PHE A C 1
ATOM 563 O O . PHE A 1 72 ? -4.743 1.934 4.459 1.00 92.75 72 PHE A O 1
ATOM 570 N N . VAL A 1 73 ? -6.488 2.055 5.874 1.00 94.00 73 VAL A N 1
ATOM 571 C CA . VAL A 1 73 ? -6.165 0.878 6.684 1.00 94.00 73 VAL A CA 1
ATOM 572 C C . VAL A 1 73 ? -7.374 -0.037 6.741 1.00 94.00 73 VAL A C 1
ATOM 574 O O . VAL A 1 73 ? -8.497 0.403 7.011 1.00 94.00 73 VAL A O 1
ATOM 577 N N . ILE A 1 74 ? -7.132 -1.323 6.530 1.00 92.06 74 ILE A N 1
ATOM 578 C CA . ILE A 1 74 ? -8.105 -2.388 6.704 1.00 92.06 74 ILE A CA 1
ATOM 579 C C . ILE A 1 74 ? -7.630 -3.325 7.812 1.00 92.06 74 ILE A C 1
ATOM 581 O O . ILE A 1 74 ? -6.459 -3.693 7.869 1.00 92.06 74 ILE A O 1
ATOM 585 N N . LEU A 1 75 ? -8.561 -3.712 8.684 1.00 92.50 75 LEU A N 1
ATOM 586 C CA . LEU A 1 75 ? -8.334 -4.680 9.753 1.00 92.50 75 LEU A CA 1
ATOM 587 C C . LEU A 1 75 ? -9.085 -5.971 9.413 1.00 92.50 75 LEU A C 1
ATOM 589 O O . LEU A 1 75 ? -10.318 -5.975 9.397 1.00 92.50 75 LEU A O 1
ATOM 593 N N . ASN A 1 76 ? -8.354 -7.053 9.156 1.00 91.12 76 ASN A N 1
ATOM 594 C CA . ASN A 1 76 ? -8.916 -8.370 8.819 1.00 91.12 76 ASN A CA 1
ATOM 595 C C . ASN A 1 76 ? -9.128 -9.255 10.031 1.00 91.12 76 ASN A C 1
ATOM 597 O O . ASN A 1 76 ? -9.890 -10.222 9.983 1.00 91.12 76 ASN A O 1
ATOM 601 N N . ARG A 1 77 ? -8.499 -8.885 11.146 1.00 89.25 77 ARG A N 1
ATOM 602 C CA . ARG A 1 77 ? -8.749 -9.484 12.447 1.00 89.25 77 ARG A CA 1
ATOM 603 C C . ARG A 1 77 ? -9.084 -8.429 13.491 1.00 89.25 77 ARG A C 1
ATOM 605 O O . ARG A 1 77 ? -8.645 -7.282 13.389 1.00 89.25 77 ARG A O 1
ATOM 612 N N . PRO A 1 78 ? -9.864 -8.797 14.521 1.00 90.00 78 PRO A N 1
ATOM 613 C CA . PRO A 1 78 ? -10.054 -7.939 15.677 1.00 90.00 78 PRO A CA 1
ATOM 614 C C . PRO A 1 78 ? -8.713 -7.677 16.370 1.00 90.00 78 PRO A C 1
ATOM 616 O O . PRO A 1 78 ? -8.080 -8.600 16.877 1.00 90.00 78 PRO A O 1
ATOM 619 N N . ILE A 1 79 ? -8.312 -6.409 16.428 1.00 91.06 79 ILE A N 1
ATOM 620 C CA . ILE A 1 79 ? -7.137 -5.951 17.170 1.00 91.06 79 ILE A CA 1
ATOM 621 C C . ILE A 1 79 ? -7.619 -5.046 18.297 1.00 91.06 79 ILE A C 1
ATOM 623 O O . ILE A 1 79 ? -8.430 -4.135 18.088 1.00 91.06 79 ILE A O 1
ATOM 627 N N . ARG A 1 80 ? -7.136 -5.317 19.511 1.00 90.06 80 ARG A N 1
ATOM 628 C CA . ARG A 1 80 ? -7.498 -4.548 20.701 1.00 90.06 80 ARG A CA 1
ATOM 629 C C . ARG A 1 80 ? -7.144 -3.076 20.493 1.00 90.06 80 ARG A C 1
ATOM 631 O O . ARG A 1 80 ? -6.057 -2.758 20.037 1.00 90.06 80 ARG A O 1
ATOM 638 N N . ASP A 1 81 ? -8.084 -2.194 20.820 1.00 92.19 81 ASP A N 1
ATOM 639 C CA . ASP A 1 81 ? -7.939 -0.736 20.749 1.00 92.19 81 ASP A CA 1
ATOM 640 C C . ASP A 1 81 ? -7.600 -0.149 19.362 1.00 92.19 81 ASP A C 1
ATOM 642 O O . ASP A 1 81 ? -7.523 1.071 19.240 1.00 92.19 81 ASP A O 1
ATOM 646 N N . ALA A 1 82 ? -7.507 -0.954 18.294 1.00 93.31 82 ALA A N 1
ATOM 647 C CA . ALA A 1 82 ? -7.104 -0.498 16.959 1.00 93.31 82 ALA A CA 1
ATOM 648 C C . ALA A 1 82 ? -7.961 0.647 16.414 1.00 93.31 82 ALA A C 1
ATOM 650 O O . ALA A 1 82 ? -7.437 1.579 15.814 1.00 93.31 82 ALA A O 1
ATOM 651 N N . ALA A 1 83 ? -9.273 0.620 16.668 1.00 92.31 83 ALA A N 1
ATOM 652 C CA . ALA A 1 83 ? -10.162 1.703 16.259 1.00 92.31 83 ALA A CA 1
ATOM 653 C C . ALA A 1 83 ? -9.762 3.042 16.896 1.00 92.31 83 ALA A C 1
ATOM 655 O O . ALA A 1 83 ? -9.734 4.050 16.202 1.00 92.31 83 ALA A O 1
ATOM 656 N N . ARG A 1 84 ? -9.420 3.031 18.192 1.00 94.06 84 ARG A N 1
ATOM 657 C CA . ARG A 1 84 ? -8.964 4.215 18.927 1.00 94.06 84 ARG A CA 1
ATOM 658 C C . ARG A 1 84 ? -7.593 4.669 18.431 1.00 94.06 84 ARG A C 1
ATOM 660 O O . ARG A 1 84 ? -7.426 5.842 18.136 1.00 94.06 84 ARG A O 1
ATOM 667 N N . LEU A 1 85 ? -6.652 3.735 18.277 1.00 95.31 85 LEU A N 1
ATOM 668 C CA . LEU A 1 85 ? -5.303 4.020 17.774 1.00 95.31 85 LEU A CA 1
ATOM 669 C C . LEU A 1 85 ? -5.340 4.710 16.403 1.00 95.31 85 LEU A C 1
ATOM 671 O O . LEU A 1 85 ? -4.657 5.706 16.185 1.00 95.31 85 LEU A O 1
ATOM 675 N N . LEU A 1 86 ? -6.184 4.213 15.496 1.00 95.75 86 LEU A N 1
ATOM 676 C CA . LEU A 1 86 ? -6.359 4.788 14.165 1.00 95.75 86 LEU A CA 1
ATOM 677 C C . LEU A 1 86 ? -7.038 6.163 14.221 1.00 95.75 86 LEU A C 1
ATOM 679 O O . LEU A 1 86 ? -6.589 7.087 13.547 1.00 95.75 86 LEU A O 1
ATOM 683 N N . THR A 1 87 ? -8.086 6.338 15.034 1.00 94.94 87 THR A N 1
ATOM 684 C CA . THR A 1 87 ? -8.761 7.642 15.148 1.00 94.94 87 THR A CA 1
ATOM 685 C C . THR A 1 87 ? -7.899 8.708 15.806 1.00 94.94 87 THR A C 1
ATOM 687 O O . THR A 1 87 ? -7.931 9.855 15.367 1.00 94.94 87 THR A O 1
ATOM 690 N N . ASP A 1 88 ? -7.106 8.342 16.813 1.00 95.38 88 ASP A N 1
ATOM 691 C CA . ASP A 1 88 ? -6.195 9.261 17.502 1.00 95.38 88 ASP A CA 1
ATOM 692 C C . ASP A 1 88 ? -5.081 9.740 16.552 1.00 95.38 88 ASP A C 1
ATOM 694 O O . ASP A 1 88 ? -4.645 10.886 16.629 1.00 95.38 88 ASP A O 1
ATOM 698 N N . ALA A 1 89 ? -4.690 8.903 15.583 1.00 94.62 89 ALA A N 1
ATOM 699 C CA . ALA A 1 89 ? -3.788 9.261 14.486 1.00 94.62 89 ALA A CA 1
ATOM 700 C C . ALA A 1 89 ? -4.469 10.037 13.334 1.00 94.62 89 ALA A C 1
ATOM 702 O O . ALA A 1 89 ? -3.831 10.367 12.334 1.00 94.62 89 ALA A O 1
ATOM 703 N N . GLY A 1 90 ? -5.763 10.347 13.451 1.00 94.81 90 GLY A N 1
ATOM 704 C CA . GLY A 1 90 ? -6.510 11.145 12.478 1.00 94.81 90 GLY A CA 1
ATOM 705 C C . GLY A 1 90 ? -7.180 10.351 11.356 1.00 94.81 90 GLY A C 1
ATOM 706 O O . GLY A 1 90 ? -7.708 10.964 10.426 1.00 94.81 90 GLY A O 1
ATOM 707 N N . PHE A 1 91 ? -7.206 9.016 11.424 1.00 94.94 91 PHE A N 1
ATOM 708 C CA . PHE A 1 91 ? -7.982 8.222 10.477 1.00 94.94 91 PHE A CA 1
ATOM 709 C C . PHE A 1 91 ? -9.482 8.271 10.802 1.00 94.94 91 PHE A C 1
ATOM 711 O O . PHE A 1 91 ? -9.916 8.137 11.946 1.00 94.94 91 PHE A O 1
ATOM 718 N N . LEU A 1 92 ? -10.303 8.385 9.764 1.00 92.56 92 LEU A N 1
ATOM 719 C CA . LEU A 1 92 ? -11.755 8.425 9.848 1.00 92.56 92 LEU A CA 1
ATOM 720 C C . LEU A 1 92 ? -12.345 7.065 9.452 1.00 92.56 92 LEU A C 1
ATOM 722 O O . LEU A 1 92 ? -12.074 6.590 8.346 1.00 92.56 92 LEU A O 1
ATOM 726 N N . PRO A 1 93 ? -13.179 6.434 10.298 1.00 91.31 93 PRO A N 1
ATOM 727 C CA . PRO A 1 93 ? -13.814 5.173 9.946 1.00 91.31 93 PRO A CA 1
ATOM 728 C C . PRO A 1 93 ? -14.824 5.377 8.810 1.00 91.31 93 PRO A C 1
ATOM 730 O O . PRO A 1 93 ? -15.651 6.292 8.844 1.00 91.31 93 PRO A O 1
ATOM 733 N N . ARG A 1 94 ? -14.787 4.485 7.823 1.00 85.12 94 ARG A N 1
ATOM 734 C CA . ARG A 1 94 ? -15.753 4.369 6.728 1.00 85.12 94 ARG A CA 1
ATOM 735 C C . ARG A 1 94 ? -16.211 2.925 6.591 1.00 85.12 94 ARG A C 1
ATOM 737 O O . ARG A 1 94 ? -15.519 1.995 7.000 1.00 85.12 94 ARG A O 1
ATOM 744 N N . GLU A 1 95 ? -17.390 2.751 6.014 1.00 80.75 95 GLU A N 1
ATOM 745 C CA . GLU A 1 95 ? -17.893 1.440 5.618 1.00 80.75 95 GLU A CA 1
ATOM 746 C C . GLU A 1 95 ? -18.009 1.406 4.102 1.00 80.75 95 GLU A C 1
ATOM 748 O O . GLU A 1 95 ? -18.540 2.335 3.500 1.00 80.75 95 GLU A O 1
ATOM 753 N N . HIS A 1 96 ? -17.509 0.336 3.498 1.00 73.00 96 HIS A N 1
ATOM 754 C CA . HIS A 1 96 ? -17.560 0.113 2.063 1.00 73.00 96 HIS A CA 1
ATOM 755 C C . HIS A 1 96 ? -17.810 -1.365 1.795 1.00 73.00 96 HIS A C 1
ATOM 757 O O . HIS A 1 96 ? -17.088 -2.210 2.318 1.00 73.00 96 HIS A O 1
ATOM 763 N N . HIS A 1 97 ? -18.868 -1.688 1.047 1.00 70.38 97 HIS A N 1
ATOM 764 C CA . HIS A 1 97 ? -19.300 -3.074 0.776 1.00 70.38 97 HIS A CA 1
ATOM 765 C C . HIS A 1 97 ? -19.374 -3.974 2.022 1.00 70.38 97 HIS A C 1
ATOM 767 O O . HIS A 1 97 ? -18.960 -5.128 2.004 1.00 70.38 97 HIS A O 1
ATOM 773 N N . GLY A 1 98 ? -19.889 -3.438 3.134 1.00 73.69 98 GLY A N 1
ATOM 774 C CA . GLY A 1 98 ? -20.036 -4.182 4.393 1.00 73.69 98 GLY A CA 1
ATOM 775 C C . GLY A 1 98 ? -18.741 -4.355 5.192 1.00 73.69 98 GLY A C 1
ATOM 776 O O . GLY A 1 98 ? -18.755 -4.993 6.243 1.00 73.69 98 GLY A O 1
ATOM 777 N N . ARG A 1 99 ? -17.635 -3.757 4.739 1.00 77.69 99 ARG A N 1
ATOM 778 C CA . ARG A 1 99 ? -16.336 -3.793 5.407 1.00 77.69 99 ARG A CA 1
ATOM 779 C C . ARG A 1 99 ? -15.983 -2.436 5.989 1.00 77.69 99 ARG A C 1
ATOM 781 O O . ARG A 1 99 ? -16.203 -1.402 5.361 1.00 77.69 99 ARG A O 1
ATOM 788 N N . ARG A 1 100 ? -15.402 -2.438 7.188 1.00 85.31 100 ARG A N 1
ATOM 789 C CA . ARG A 1 100 ? -14.848 -1.225 7.787 1.00 85.31 100 ARG A CA 1
ATOM 790 C C . ARG A 1 100 ? -13.436 -0.986 7.268 1.00 85.31 100 ARG A C 1
ATOM 792 O O . ARG A 1 100 ? -12.593 -1.874 7.356 1.00 85.31 100 ARG A O 1
ATOM 799 N N . LEU A 1 101 ? -13.187 0.231 6.810 1.00 88.31 101 LEU A N 1
ATOM 800 C CA . LEU A 1 101 ? -11.853 0.751 6.542 1.00 88.31 101 LEU A CA 1
ATOM 801 C C . LEU A 1 101 ? -11.660 2.076 7.288 1.00 88.31 101 LEU A C 1
ATOM 803 O O . LEU A 1 101 ? -12.628 2.726 7.685 1.00 88.31 101 LEU A O 1
ATOM 807 N N . TYR A 1 102 ? -10.416 2.475 7.488 1.00 93.12 102 TYR A N 1
ATOM 808 C CA . TYR A 1 102 ? -10.052 3.731 8.134 1.00 93.12 102 TYR A CA 1
ATOM 809 C C . TYR A 1 102 ? -9.293 4.580 7.127 1.00 93.12 102 TYR A C 1
ATOM 811 O O . TYR A 1 102 ? -8.337 4.094 6.538 1.00 93.12 102 TYR A O 1
ATOM 819 N N . LEU A 1 103 ? -9.722 5.822 6.912 1.00 93.00 103 LEU A N 1
ATOM 820 C CA . LEU A 1 103 ? -9.143 6.726 5.919 1.00 93.00 103 LEU A CA 1
ATOM 821 C C . LEU A 1 103 ? -8.439 7.901 6.575 1.00 93.00 103 LEU A C 1
ATOM 823 O O . LEU A 1 103 ? -9.064 8.654 7.318 1.00 93.00 103 LEU A O 1
ATOM 827 N N . LEU A 1 104 ? -7.182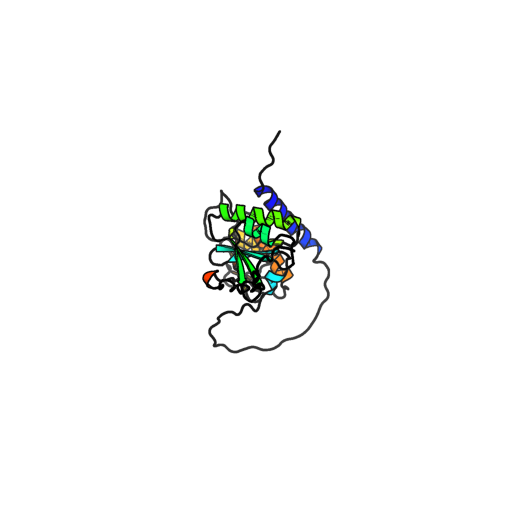 8.114 6.225 1.00 94.06 104 LEU A N 1
ATOM 828 C CA . LEU A 1 104 ? -6.476 9.353 6.498 1.00 94.06 104 LEU A CA 1
ATOM 829 C C . LEU A 1 104 ? -6.582 10.245 5.248 1.00 94.06 104 LEU A C 1
ATOM 831 O O . LEU A 1 104 ? -6.230 9.788 4.155 1.00 94.06 104 LEU A O 1
ATOM 835 N N . PRO A 1 105 ? -7.105 11.480 5.369 1.00 90.69 105 PRO A N 1
ATOM 836 C CA . PRO A 1 105 ? -7.192 12.399 4.240 1.00 90.69 105 PRO A CA 1
ATOM 837 C C . PRO A 1 105 ? -5.803 12.737 3.674 1.00 90.69 105 PRO A C 1
ATOM 839 O O . PRO A 1 105 ? -4.827 12.717 4.432 1.00 90.69 105 PRO A O 1
ATOM 842 N N . PRO A 1 106 ? -5.712 13.094 2.378 1.00 88.25 106 PRO A N 1
ATOM 843 C CA . PRO A 1 106 ? -4.491 13.609 1.790 1.00 88.25 106 PRO A CA 1
ATOM 844 C C . PRO A 1 106 ? -3.994 14.818 2.582 1.00 88.25 106 PRO A C 1
ATOM 846 O O . PRO A 1 106 ? -4.774 15.654 3.045 1.00 88.25 106 PRO A O 1
ATOM 849 N N . GLY A 1 107 ? -2.682 14.914 2.708 1.00 86.56 107 GLY A N 1
ATOM 850 C CA . GLY A 1 107 ? -1.986 16.024 3.340 1.00 86.56 107 GLY A CA 1
ATOM 851 C C . GLY A 1 107 ? -0.626 16.204 2.687 1.00 86.56 107 GLY A C 1
ATOM 852 O O . GLY A 1 107 ? -0.393 15.718 1.577 1.00 86.56 107 GLY A O 1
ATOM 853 N N . THR A 1 108 ? 0.295 16.874 3.375 1.00 86.88 108 THR A N 1
ATOM 854 C CA . THR A 1 108 ? 1.695 16.792 2.955 1.00 86.88 108 THR A CA 1
ATOM 855 C C . THR A 1 108 ? 2.182 15.350 3.125 1.00 86.88 108 THR A C 1
ATOM 857 O O . THR A 1 108 ? 1.724 14.633 4.018 1.00 86.88 108 THR A O 1
ATOM 860 N N . ALA A 1 109 ? 3.102 14.905 2.268 1.00 83.19 109 ALA A N 1
ATOM 861 C CA . ALA A 1 109 ? 3.647 13.550 2.360 1.00 83.19 109 ALA A CA 1
ATOM 862 C C . ALA A 1 109 ? 4.299 13.289 3.733 1.00 83.19 109 ALA A C 1
ATOM 864 O O . ALA A 1 109 ? 4.162 12.196 4.274 1.00 83.19 109 ALA A O 1
ATOM 865 N N . GLN A 1 110 ? 4.919 14.313 4.332 1.00 86.44 110 GLN A N 1
ATOM 866 C CA . GLN A 1 110 ? 5.466 14.246 5.684 1.00 86.44 110 GLN A CA 1
ATOM 867 C C . GLN A 1 110 ? 4.369 14.047 6.742 1.00 86.44 110 GLN A C 1
ATOM 869 O O . GLN A 1 110 ? 4.454 13.109 7.528 1.00 86.44 110 GLN A O 1
ATOM 874 N N . ASP A 1 111 ? 3.309 14.864 6.737 1.00 89.81 111 ASP A N 1
ATOM 875 C CA . ASP A 1 111 ? 2.218 14.742 7.718 1.00 89.81 111 ASP A CA 1
ATOM 876 C C . ASP A 1 111 ? 1.545 13.366 7.649 1.00 89.81 111 ASP A C 1
ATOM 878 O O . ASP A 1 111 ? 1.212 12.759 8.670 1.00 89.81 111 ASP A O 1
ATOM 882 N N . VAL A 1 112 ? 1.317 12.875 6.428 1.00 90.44 112 VAL A N 1
ATOM 883 C CA . VAL A 1 112 ? 0.706 11.564 6.189 1.00 90.44 112 VAL A CA 1
ATOM 884 C C . VAL A 1 112 ? 1.631 10.451 6.676 1.00 90.44 112 VAL A C 1
ATOM 886 O O . VAL A 1 112 ? 1.158 9.538 7.353 1.00 90.44 112 VAL A O 1
ATOM 889 N N . HIS A 1 113 ? 2.932 10.544 6.385 1.00 89.50 113 HIS A N 1
ATOM 890 C CA . HIS A 1 113 ? 3.949 9.612 6.871 1.00 89.50 113 HIS A CA 1
ATOM 891 C C . HIS A 1 113 ? 3.986 9.559 8.403 1.00 89.50 113 HIS A C 1
ATOM 893 O O . HIS A 1 113 ? 3.892 8.477 8.978 1.00 89.50 113 HIS A O 1
ATOM 899 N N . GLU A 1 114 ? 4.055 10.709 9.076 1.00 91.31 114 GLU A N 1
ATOM 900 C CA . GLU A 1 114 ? 4.125 10.787 10.538 1.00 91.31 114 GLU A CA 1
ATOM 901 C C . GLU A 1 114 ? 2.868 10.206 11.199 1.00 91.31 114 GLU A C 1
ATOM 903 O O . GLU A 1 114 ? 2.956 9.354 12.087 1.00 91.31 114 GLU A O 1
ATOM 908 N N . ARG A 1 115 ? 1.679 10.607 10.734 1.00 93.06 115 ARG A N 1
ATOM 909 C CA . ARG A 1 115 ? 0.404 10.130 11.293 1.00 93.06 115 ARG A CA 1
ATOM 910 C C . ARG A 1 115 ? 0.192 8.639 11.060 1.00 93.06 115 ARG A C 1
ATOM 912 O O . ARG A 1 115 ? -0.192 7.923 11.986 1.00 93.06 115 ARG A O 1
ATOM 919 N N . ALA A 1 116 ? 0.456 8.158 9.845 1.00 92.25 116 ALA A N 1
ATOM 920 C CA . ALA A 1 116 ? 0.387 6.733 9.553 1.00 92.25 116 ALA A CA 1
ATOM 921 C C . ALA A 1 116 ? 1.413 5.956 10.389 1.00 92.25 116 ALA A C 1
ATOM 923 O O . ALA A 1 116 ? 1.051 4.951 10.996 1.00 92.25 116 ALA A O 1
ATOM 924 N N . GLY A 1 117 ? 2.647 6.454 10.510 1.00 90.19 117 GLY A N 1
ATOM 925 C CA . GLY A 1 117 ? 3.706 5.842 11.311 1.00 90.19 117 GLY A CA 1
ATOM 926 C C . GLY A 1 117 ? 3.323 5.666 12.782 1.00 90.19 117 GLY A C 1
ATOM 927 O O . GLY A 1 117 ? 3.508 4.579 13.329 1.00 90.19 117 GLY A O 1
ATOM 928 N N . VAL A 1 118 ? 2.708 6.679 13.405 1.00 90.94 118 VAL A N 1
ATOM 929 C CA . VAL A 1 118 ? 2.193 6.586 14.786 1.00 90.94 118 VAL A CA 1
ATOM 930 C C . VAL A 1 118 ? 1.162 5.464 14.923 1.00 90.94 118 VAL A C 1
ATOM 932 O O . VAL A 1 118 ? 1.263 4.638 15.834 1.00 90.94 118 VAL A O 1
ATOM 935 N N . ALA A 1 119 ? 0.187 5.402 14.012 1.00 93.19 119 ALA A N 1
ATOM 936 C CA . ALA A 1 119 ? -0.821 4.347 14.031 1.00 93.19 119 ALA A CA 1
ATOM 937 C C . ALA A 1 119 ? -0.200 2.957 13.827 1.00 93.19 119 ALA A C 1
ATOM 939 O O . ALA A 1 119 ? -0.534 2.023 14.556 1.00 93.19 119 ALA A O 1
ATOM 940 N N . MET A 1 120 ? 0.717 2.818 12.867 1.00 92.19 120 MET A N 1
ATOM 941 C CA . MET A 1 120 ? 1.338 1.536 12.534 1.00 92.19 120 MET A CA 1
ATOM 942 C C . MET A 1 120 ? 2.216 1.017 13.662 1.00 92.19 120 MET A C 1
ATOM 944 O O . MET A 1 120 ? 2.105 -0.150 14.028 1.00 92.19 120 MET A O 1
ATOM 948 N N . TYR A 1 121 ? 3.022 1.883 14.275 1.00 90.88 121 TYR A N 1
ATOM 949 C CA . TYR A 1 121 ? 3.834 1.514 15.430 1.00 90.88 121 TYR A CA 1
ATOM 950 C C . TYR A 1 121 ? 2.973 0.976 16.580 1.00 90.88 121 TYR A C 1
ATOM 952 O O . TYR A 1 121 ? 3.309 -0.034 17.198 1.00 90.88 121 TYR A O 1
ATOM 960 N N . ALA A 1 122 ? 1.820 1.599 16.835 1.00 90.56 122 ALA A N 1
ATOM 961 C CA . ALA A 1 122 ? 0.897 1.124 17.858 1.00 90.56 122 ALA A CA 1
ATOM 962 C C . ALA A 1 122 ? 0.222 -0.211 17.485 1.00 90.56 122 ALA A C 1
ATOM 964 O O . ALA A 1 122 ? 0.041 -1.066 18.350 1.00 90.56 122 ALA A O 1
ATOM 965 N N . LEU A 1 123 ? -0.125 -0.427 16.210 1.00 92.88 123 LEU A N 1
ATOM 966 C CA . LEU A 1 123 ? -0.686 -1.701 15.737 1.00 92.88 123 LEU A CA 1
ATOM 967 C C . LEU A 1 123 ? 0.331 -2.850 15.798 1.00 92.88 123 LEU A C 1
ATOM 969 O O . LEU A 1 123 ? -0.051 -3.974 16.134 1.00 92.88 123 LEU A O 1
ATOM 973 N N . LEU A 1 124 ? 1.615 -2.569 15.550 1.00 92.31 124 LEU A N 1
ATOM 974 C CA . LEU A 1 124 ? 2.701 -3.552 15.635 1.00 92.31 124 LEU A CA 1
ATOM 975 C C . LEU A 1 124 ? 2.882 -4.131 17.046 1.00 92.31 124 LEU A C 1
ATOM 977 O O . LEU A 1 124 ? 3.346 -5.258 17.201 1.00 92.31 124 LEU A O 1
ATOM 981 N N . ALA A 1 125 ? 2.434 -3.422 18.086 1.00 92.12 125 ALA A N 1
ATOM 982 C CA . ALA A 1 125 ? 2.385 -3.964 19.444 1.00 92.12 125 ALA A CA 1
ATOM 983 C C . ALA A 1 125 ? 1.371 -5.121 19.604 1.00 92.12 125 ALA A C 1
ATOM 985 O O . ALA A 1 125 ? 1.359 -5.796 20.636 1.00 92.12 125 ALA A O 1
ATOM 986 N N . HIS A 1 126 ? 0.506 -5.345 18.610 1.00 92.25 126 HIS A N 1
ATOM 987 C CA . HIS A 1 126 ? -0.587 -6.314 18.662 1.00 92.25 126 HIS A CA 1
ATOM 988 C C . HIS A 1 126 ? -0.568 -7.352 17.532 1.00 92.25 126 HIS A C 1
ATOM 990 O O . HIS A 1 126 ? -1.090 -8.448 17.730 1.00 92.25 126 HIS A O 1
ATOM 996 N N . THR A 1 127 ? 0.021 -7.046 16.374 1.00 92.31 127 THR A N 1
ATOM 997 C CA . THR A 1 127 ? 0.228 -8.010 15.284 1.00 92.31 127 THR A CA 1
ATOM 998 C C . THR A 1 127 ? 1.496 -7.690 14.500 1.00 92.31 127 THR A C 1
ATOM 1000 O O . THR A 1 127 ? 1.875 -6.533 14.371 1.00 92.31 127 THR A O 1
ATOM 1003 N N . HIS A 1 128 ? 2.136 -8.725 13.962 1.00 91.19 128 HIS A N 1
ATOM 1004 C CA . HIS A 1 128 ? 3.252 -8.593 13.020 1.00 91.19 128 HIS A CA 1
ATOM 1005 C C . HIS A 1 128 ? 2.837 -8.972 11.590 1.00 91.19 128 HIS A C 1
ATOM 1007 O O . HIS A 1 128 ? 3.652 -8.881 10.677 1.00 91.19 128 HIS A O 1
ATOM 1013 N N . ASP A 1 129 ? 1.586 -9.404 11.391 1.00 93.00 129 ASP A N 1
ATOM 1014 C CA . ASP A 1 129 ? 1.034 -9.722 10.075 1.00 93.00 129 ASP A CA 1
ATOM 1015 C C . ASP A 1 129 ? 0.428 -8.456 9.463 1.00 93.00 129 ASP A C 1
ATOM 1017 O O . ASP A 1 129 ? -0.782 -8.221 9.479 1.00 93.00 129 ASP A O 1
ATOM 1021 N N . LEU A 1 130 ? 1.323 -7.578 9.016 1.00 92.31 130 LEU A N 1
ATOM 1022 C CA . LEU A 1 130 ? 1.002 -6.264 8.486 1.00 92.31 130 LEU A CA 1
ATOM 1023 C C . LEU A 1 130 ? 1.668 -6.096 7.127 1.00 92.31 130 LEU A C 1
ATOM 1025 O O . LEU A 1 130 ? 2.872 -6.307 6.985 1.00 92.31 130 LEU A O 1
ATOM 1029 N N . VAL A 1 131 ? 0.884 -5.669 6.140 1.00 93.19 131 VAL A N 1
ATOM 1030 C CA . VAL A 1 131 ? 1.401 -5.271 4.830 1.00 93.19 131 VAL A CA 1
ATOM 1031 C C . VAL A 1 131 ? 1.064 -3.818 4.572 1.00 93.19 131 VAL A C 1
ATOM 1033 O O . VAL A 1 131 ? -0.091 -3.411 4.682 1.00 93.19 131 VAL A O 1
ATOM 1036 N N . ASP A 1 132 ? 2.081 -3.058 4.183 1.00 92.00 132 ASP A N 1
ATOM 1037 C CA . ASP A 1 132 ? 1.959 -1.661 3.804 1.00 92.00 132 ASP A CA 1
ATOM 1038 C C . ASP A 1 132 ? 2.400 -1.456 2.352 1.00 92.00 132 ASP A C 1
ATOM 1040 O O . ASP A 1 132 ? 3.587 -1.530 2.046 1.00 92.00 132 ASP A O 1
ATOM 1044 N N . LEU A 1 133 ? 1.436 -1.170 1.477 1.00 92.19 133 LEU A N 1
ATOM 1045 C CA . LEU A 1 133 ? 1.635 -0.781 0.076 1.00 92.19 133 LEU A CA 1
ATOM 1046 C C . LEU A 1 133 ? 1.170 0.664 -0.174 1.00 92.19 133 LEU A C 1
ATOM 1048 O O . LEU A 1 133 ? 0.798 1.026 -1.293 1.00 92.19 133 LEU A O 1
ATOM 1052 N N . SER A 1 134 ? 1.123 1.493 0.872 1.00 90.12 134 SER A N 1
ATOM 1053 C CA . SER A 1 134 ? 0.681 2.879 0.757 1.00 90.12 134 SER A CA 1
ATOM 1054 C C . SER A 1 134 ? 1.787 3.778 0.216 1.00 90.12 134 SER A C 1
ATOM 1056 O O . SER A 1 134 ? 2.705 4.188 0.922 1.00 90.12 134 SER A O 1
ATOM 1058 N N . TRP A 1 135 ? 1.679 4.160 -1.054 1.00 86.12 135 TRP A N 1
ATOM 1059 C CA . TRP A 1 135 ? 2.615 5.111 -1.657 1.00 86.12 135 TRP A CA 1
ATOM 1060 C C . TRP A 1 135 ? 2.520 6.504 -1.015 1.00 86.12 135 TRP A C 1
ATOM 1062 O O . TRP A 1 135 ? 3.490 7.255 -1.008 1.00 86.12 135 TRP A O 1
ATOM 1072 N N . THR A 1 136 ? 1.374 6.841 -0.422 1.00 84.88 136 THR A N 1
ATOM 1073 C CA . THR A 1 136 ? 1.132 8.113 0.279 1.00 84.88 136 THR A CA 1
ATOM 1074 C C . THR A 1 136 ? 1.939 8.264 1.568 1.00 84.88 136 THR A C 1
ATOM 1076 O O . THR A 1 136 ? 2.086 9.381 2.055 1.00 84.88 136 THR A O 1
ATOM 1079 N N . THR A 1 137 ? 2.476 7.171 2.121 1.00 83.81 137 THR A N 1
ATOM 1080 C CA . THR A 1 137 ? 3.335 7.194 3.318 1.00 83.81 137 THR A CA 1
ATOM 1081 C C . THR A 1 137 ? 4.823 7.134 2.979 1.00 83.81 137 THR A C 1
ATOM 1083 O O . THR A 1 137 ? 5.662 7.270 3.872 1.00 83.81 137 THR A O 1
ATOM 1086 N N . ARG A 1 138 ? 5.182 6.948 1.702 1.00 82.62 138 ARG A N 1
ATOM 1087 C CA . ARG A 1 138 ? 6.572 6.936 1.236 1.00 82.62 138 ARG A CA 1
ATOM 1088 C C . ARG A 1 138 ? 7.052 8.377 1.060 1.00 82.62 138 ARG A C 1
ATOM 1090 O O . ARG A 1 138 ? 6.997 8.939 -0.029 1.00 82.62 138 ARG A O 1
ATOM 1097 N N . TRP A 1 139 ? 7.480 8.991 2.160 1.00 76.00 139 TRP A N 1
ATOM 1098 C CA . TRP A 1 139 ? 8.105 10.313 2.163 1.00 76.00 139 TRP A CA 1
ATOM 1099 C C . TRP A 1 139 ? 9.620 10.194 2.346 1.00 76.00 139 TRP A C 1
ATOM 1101 O O . TRP A 1 139 ? 10.096 9.408 3.164 1.00 76.00 139 TRP A O 1
ATOM 1111 N N . SER A 1 140 ? 10.366 10.994 1.586 1.00 70.44 140 SER A N 1
ATOM 1112 C CA . SER A 1 140 ? 11.798 11.209 1.768 1.00 70.44 140 SER A CA 1
ATOM 1113 C C . SER A 1 140 ? 12.110 12.687 1.515 1.00 70.44 140 SER A C 1
ATOM 1115 O O . SER A 1 140 ? 11.625 13.231 0.518 1.00 70.44 140 SER A O 1
ATOM 1117 N N . PRO A 1 141 ? 12.898 13.353 2.380 1.00 66.94 141 PRO A N 1
ATOM 1118 C CA . PRO A 1 141 ? 13.263 14.759 2.198 1.00 66.94 141 PRO A CA 1
ATOM 1119 C C . PRO A 1 141 ? 14.113 14.995 0.939 1.00 66.94 141 PRO A C 1
ATOM 1121 O O . PRO A 1 141 ? 14.083 16.089 0.381 1.00 66.94 141 PRO A O 1
ATOM 1124 N N . ASP A 1 142 ? 14.822 13.964 0.471 1.00 69.25 142 ASP A N 1
ATOM 1125 C CA . ASP A 1 142 ? 15.781 14.044 -0.636 1.00 69.25 142 ASP A CA 1
ATOM 1126 C C . ASP A 1 142 ? 15.194 13.604 -1.988 1.00 69.25 142 ASP A C 1
ATOM 1128 O O . ASP A 1 142 ? 15.876 13.657 -3.014 1.00 69.25 142 ASP A O 1
ATOM 1132 N N . GLN A 1 143 ? 13.934 13.155 -2.016 1.00 65.25 143 GLN A N 1
ATOM 1133 C CA . GLN A 1 143 ? 13.309 12.626 -3.226 1.00 65.25 143 GLN A CA 1
ATOM 1134 C C . GLN A 1 143 ? 12.362 13.671 -3.844 1.00 65.25 143 GLN A C 1
ATOM 1136 O O . GLN A 1 143 ? 11.350 14.027 -3.233 1.00 65.25 143 GLN A O 1
ATOM 1141 N N . PRO A 1 144 ? 12.655 14.194 -5.052 1.00 57.19 144 PRO A N 1
ATOM 1142 C CA . PRO A 1 144 ? 11.778 15.157 -5.706 1.00 57.19 144 PRO A CA 1
ATOM 1143 C C . PRO A 1 144 ? 10.427 14.521 -6.059 1.00 57.19 144 PRO A C 1
ATOM 1145 O O . PRO A 1 144 ? 10.338 13.321 -6.315 1.00 57.19 144 PRO A O 1
ATOM 1148 N N . ALA A 1 145 ? 9.375 15.344 -6.127 1.00 60.56 145 ALA A N 1
ATOM 1149 C CA . ALA A 1 145 ? 8.001 14.942 -6.449 1.00 60.56 145 ALA A CA 1
ATOM 1150 C C . ALA A 1 145 ? 7.811 14.559 -7.938 1.00 60.56 145 ALA A C 1
ATOM 1152 O O . ALA A 1 145 ? 6.995 15.144 -8.651 1.00 60.56 145 ALA A O 1
ATOM 1153 N N . GLY A 1 146 ? 8.602 13.602 -8.426 1.00 67.44 146 GLY A N 1
ATOM 1154 C CA . G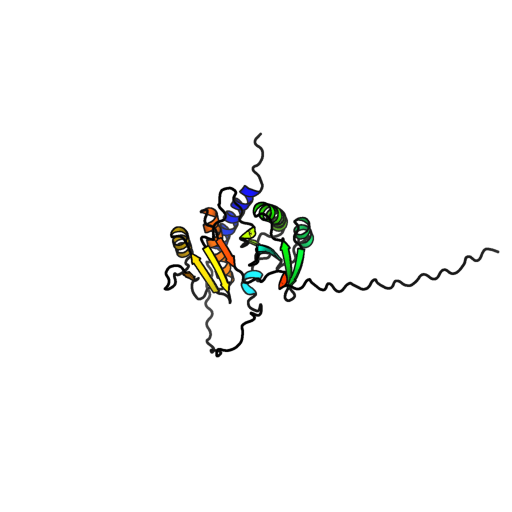LY A 1 146 ? 8.501 13.026 -9.763 1.00 67.44 146 GLY A CA 1
ATOM 1155 C C . GLY A 1 146 ? 7.365 12.006 -9.905 1.00 67.44 146 GLY A C 1
ATOM 1156 O O . GLY A 1 146 ? 6.678 11.641 -8.945 1.00 67.44 146 GLY A O 1
ATOM 1157 N N . GLY A 1 147 ? 7.151 11.544 -11.140 1.00 75.38 147 GLY A N 1
ATOM 1158 C CA . GLY A 1 147 ? 6.316 10.369 -11.405 1.00 75.38 147 GLY A CA 1
ATOM 1159 C C . GLY A 1 147 ? 6.973 9.084 -10.882 1.00 75.38 147 GLY A C 1
ATOM 1160 O O . GLY A 1 147 ? 8.180 9.085 -10.654 1.00 75.38 147 GLY A O 1
ATOM 1161 N N . PRO A 1 148 ? 6.202 7.998 -10.689 1.00 84.94 148 PRO A N 1
ATOM 1162 C CA . PRO A 1 148 ? 6.749 6.751 -10.173 1.00 84.94 148 PRO A CA 1
ATOM 1163 C C . PRO A 1 148 ? 7.744 6.101 -11.144 1.00 84.94 148 PRO A C 1
ATOM 1165 O O . PRO A 1 148 ? 7.514 6.053 -12.356 1.00 84.94 148 PRO A O 1
ATOM 1168 N N . ASP A 1 149 ? 8.805 5.519 -10.594 1.00 91.81 149 ASP A N 1
ATOM 1169 C CA . ASP A 1 149 ? 9.697 4.604 -11.308 1.00 91.81 149 ASP A CA 1
ATOM 1170 C C . ASP A 1 149 ? 8.992 3.280 -11.623 1.00 91.81 149 ASP A C 1
ATOM 1172 O O . ASP A 1 149 ? 9.204 2.691 -12.686 1.00 91.81 149 ASP A O 1
ATOM 1176 N N . LEU A 1 150 ? 8.125 2.846 -10.700 1.00 93.75 150 LEU A N 1
ATOM 1177 C CA . LEU A 1 150 ? 7.314 1.637 -10.778 1.00 93.75 150 LEU A CA 1
ATOM 1178 C C . LEU A 1 150 ? 5.838 1.941 -10.523 1.00 93.75 150 LEU A C 1
ATOM 1180 O O . LEU A 1 150 ? 5.468 2.466 -9.471 1.00 93.75 150 LEU A O 1
ATOM 1184 N N . HIS A 1 151 ? 4.972 1.543 -11.447 1.00 94.12 151 HIS A N 1
ATOM 1185 C CA . HIS A 1 151 ? 3.522 1.636 -11.279 1.00 94.12 151 HIS A CA 1
ATOM 1186 C C . HIS A 1 151 ? 2.909 0.243 -11.304 1.00 94.12 151 HIS A C 1
ATOM 1188 O O . HIS A 1 151 ? 2.874 -0.393 -12.352 1.00 94.12 151 HIS A O 1
ATOM 1194 N N . PHE A 1 152 ? 2.444 -0.235 -10.152 1.00 93.12 152 PHE A N 1
ATOM 1195 C CA . PHE A 1 152 ? 1.764 -1.518 -10.014 1.00 93.12 152 PHE A CA 1
ATOM 1196 C C . PHE A 1 152 ? 0.257 -1.310 -10.127 1.00 93.12 152 PHE A C 1
ATOM 1198 O O . PHE A 1 152 ? -0.309 -0.453 -9.453 1.00 93.12 152 PHE A O 1
ATOM 1205 N N . GLN A 1 153 ? -0.401 -2.136 -10.928 1.00 90.94 153 GLN A N 1
ATOM 1206 C CA . GLN A 1 153 ? -1.850 -2.203 -11.056 1.00 90.94 153 GLN A CA 1
ATOM 1207 C C . GLN A 1 153 ? -2.294 -3.607 -10.678 1.00 90.94 153 GLN A C 1
ATOM 1209 O O . GLN A 1 153 ? -2.023 -4.570 -11.398 1.00 90.94 153 GLN A O 1
ATOM 1214 N N . VAL A 1 154 ? -2.966 -3.717 -9.535 1.00 86.69 154 VAL A N 1
ATOM 1215 C CA . VAL A 1 154 ? -3.542 -4.976 -9.067 1.00 86.69 154 VAL A CA 1
ATOM 1216 C C . VAL A 1 154 ? -4.974 -5.060 -9.577 1.00 86.69 154 VAL A C 1
ATOM 1218 O O . VAL A 1 154 ? -5.803 -4.207 -9.260 1.00 86.69 154 VAL A O 1
ATOM 1221 N N . ARG A 1 155 ? -5.277 -6.081 -10.379 1.00 80.50 155 ARG A N 1
ATOM 1222 C CA . ARG A 1 155 ? -6.616 -6.288 -10.931 1.00 80.50 155 ARG A CA 1
ATOM 1223 C C . ARG A 1 155 ? -6.895 -7.767 -11.144 1.00 80.50 155 ARG A C 1
ATOM 1225 O O . ARG A 1 155 ? -6.085 -8.471 -11.736 1.00 80.50 155 ARG A O 1
ATOM 1232 N N . ASP A 1 156 ? -8.066 -8.221 -10.703 1.00 73.88 156 ASP A N 1
ATOM 1233 C CA . ASP A 1 156 ? -8.594 -9.557 -11.006 1.00 73.88 156 ASP A CA 1
ATOM 1234 C C . ASP A 1 156 ? -7.607 -10.704 -10.684 1.00 73.88 156 ASP A C 1
ATOM 1236 O O . ASP A 1 156 ? -7.458 -11.648 -11.453 1.00 73.88 156 ASP A O 1
ATOM 1240 N N . GLY A 1 157 ? -6.893 -10.601 -9.553 1.00 75.00 157 GLY A N 1
ATOM 1241 C CA . GLY A 1 157 ? -5.892 -11.597 -9.136 1.00 75.00 157 GLY A CA 1
ATOM 1242 C C . GLY A 1 157 ? -4.595 -11.574 -9.953 1.00 75.00 157 GLY A C 1
ATOM 1243 O O . GLY A 1 157 ? -3.790 -12.495 -9.863 1.00 75.00 157 GLY A O 1
ATOM 1244 N N . THR A 1 158 ? -4.381 -10.529 -10.748 1.00 82.56 158 THR A N 1
ATOM 1245 C CA . THR A 1 158 ? -3.172 -10.319 -11.547 1.00 82.56 158 THR A CA 1
ATOM 1246 C C . THR A 1 158 ? -2.536 -8.977 -11.220 1.00 82.56 158 THR A C 1
ATOM 1248 O O . THR A 1 158 ? -3.193 -8.060 -10.719 1.00 82.56 158 THR A O 1
ATOM 1251 N N . VAL A 1 159 ? -1.238 -8.864 -11.497 1.00 90.56 159 VAL A N 1
ATOM 1252 C CA . VAL A 1 159 ? -0.483 -7.623 -11.327 1.00 90.56 159 VAL A CA 1
ATOM 1253 C C . VAL A 1 159 ? 0.188 -7.270 -12.643 1.00 90.56 159 VAL A C 1
ATOM 1255 O O . VAL A 1 159 ? 1.023 -8.025 -13.151 1.00 90.56 159 VAL A O 1
ATOM 1258 N N . ALA A 1 160 ? -0.172 -6.104 -13.169 1.00 93.06 160 ALA A N 1
ATOM 1259 C CA . ALA A 1 160 ? 0.551 -5.440 -14.242 1.00 93.06 160 ALA A CA 1
ATOM 1260 C C . ALA A 1 160 ? 1.460 -4.370 -13.635 1.00 93.06 160 ALA A C 1
ATOM 1262 O O . ALA A 1 160 ? 1.055 -3.670 -12.709 1.00 93.06 160 ALA A O 1
ATOM 1263 N N . VAL A 1 161 ? 2.683 -4.241 -14.140 1.00 95.62 161 VAL A N 1
ATOM 1264 C CA . VAL A 1 161 ? 3.645 -3.246 -13.657 1.00 95.62 161 VAL A CA 1
ATOM 1265 C C . VAL A 1 161 ? 4.234 -2.493 -14.831 1.00 95.62 161 VAL A C 1
ATOM 1267 O O . VAL A 1 161 ? 4.635 -3.120 -15.803 1.00 95.62 161 VAL A O 1
ATOM 1270 N N . THR A 1 162 ? 4.326 -1.169 -14.757 1.00 95.88 162 THR A N 1
ATOM 1271 C CA . THR A 1 162 ? 5.115 -0.386 -15.718 1.00 95.88 162 THR A CA 1
ATOM 1272 C C . THR A 1 162 ? 6.370 0.160 -15.049 1.00 95.88 162 THR A C 1
ATOM 1274 O O . THR A 1 162 ? 6.336 0.563 -13.885 1.00 95.88 162 THR A O 1
ATOM 1277 N N . ALA A 1 163 ? 7.487 0.128 -15.778 1.00 95.44 163 ALA A N 1
ATOM 1278 C CA . ALA A 1 163 ? 8.794 0.573 -15.307 1.00 95.44 163 ALA A CA 1
ATOM 1279 C C . ALA A 1 163 ? 9.361 1.663 -16.224 1.00 95.44 163 ALA A C 1
ATOM 1281 O O . ALA A 1 163 ? 9.616 1.435 -17.415 1.00 95.44 163 ALA A O 1
ATOM 1282 N N . SER A 1 164 ? 9.585 2.854 -15.666 1.00 93.12 164 SER A N 1
ATOM 1283 C CA . SER A 1 164 ? 10.023 4.029 -16.432 1.00 93.12 164 SER A CA 1
ATOM 1284 C C . SER A 1 164 ? 11.545 4.132 -16.578 1.00 93.12 164 SER A C 1
ATOM 1286 O O . SER A 1 164 ? 12.028 4.779 -17.508 1.00 93.12 164 SER A O 1
ATOM 1288 N N . THR A 1 165 ? 12.311 3.440 -15.729 1.00 92.06 165 THR A N 1
ATOM 1289 C CA . THR A 1 165 ? 13.781 3.471 -15.728 1.00 92.06 165 THR A CA 1
ATOM 1290 C C . THR A 1 165 ? 14.394 2.090 -15.946 1.00 92.06 165 THR A C 1
ATOM 1292 O O . THR A 1 165 ? 13.796 1.059 -15.642 1.00 92.06 165 THR A O 1
ATOM 1295 N N . THR A 1 166 ? 15.631 2.049 -16.450 1.00 94.06 166 THR A N 1
ATOM 1296 C CA . THR A 1 166 ? 16.388 0.792 -16.593 1.00 94.06 166 THR A CA 1
ATOM 1297 C C . THR A 1 166 ? 16.599 0.102 -15.244 1.00 94.06 166 THR A C 1
ATOM 1299 O O . THR A 1 166 ? 16.508 -1.119 -15.165 1.00 94.06 166 THR A O 1
ATOM 1302 N N . ALA A 1 167 ? 16.829 0.870 -14.173 1.00 94.50 167 ALA A N 1
ATOM 1303 C CA . ALA A 1 167 ? 16.974 0.327 -12.824 1.00 94.50 167 ALA A CA 1
ATOM 1304 C C . ALA A 1 167 ? 15.684 -0.361 -12.345 1.00 94.50 167 ALA A C 1
ATOM 1306 O O . ALA A 1 167 ? 15.739 -1.486 -11.854 1.00 94.50 167 ALA A O 1
ATOM 1307 N N . ALA A 1 168 ? 14.524 0.266 -12.568 1.00 95.25 168 ALA A N 1
ATOM 1308 C CA . ALA A 1 168 ? 13.220 -0.312 -12.251 1.00 95.25 168 ALA A CA 1
ATOM 1309 C C . ALA A 1 168 ? 12.951 -1.617 -13.023 1.00 95.25 168 ALA A C 1
ATOM 1311 O O . ALA A 1 168 ? 12.483 -2.593 -12.442 1.00 95.25 168 ALA A O 1
ATOM 1312 N N . ARG A 1 169 ? 13.309 -1.670 -14.313 1.00 96.12 169 ARG A N 1
ATOM 1313 C CA . ARG A 1 169 ? 13.193 -2.883 -15.144 1.00 96.12 169 ARG A CA 1
ATOM 1314 C C . ARG A 1 169 ? 14.025 -4.043 -14.606 1.00 96.12 169 ARG A C 1
ATOM 1316 O O . ARG A 1 169 ? 13.498 -5.130 -14.389 1.00 96.12 169 ARG A O 1
ATOM 1323 N N . LEU A 1 170 ? 15.304 -3.788 -14.327 1.00 95.75 170 LEU A N 1
ATOM 1324 C CA . LEU A 1 170 ? 16.209 -4.794 -13.769 1.00 95.75 170 LEU A CA 1
ATOM 1325 C C . LEU A 1 170 ? 15.721 -5.303 -12.409 1.00 95.75 170 LEU A C 1
ATOM 1327 O O . LEU A 1 170 ? 15.794 -6.501 -12.141 1.00 95.75 170 LEU A O 1
ATOM 1331 N N . LEU A 1 171 ? 15.191 -4.414 -11.566 1.00 96.31 171 LEU A N 1
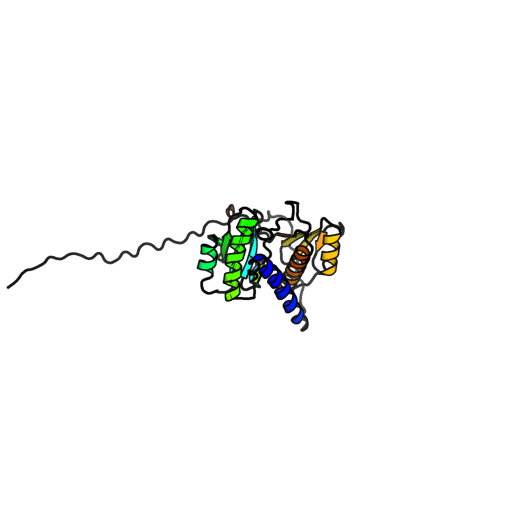ATOM 1332 C CA . LEU A 1 171 ? 14.616 -4.790 -10.278 1.00 96.31 171 LEU A CA 1
ATOM 1333 C C . LEU A 1 171 ? 13.420 -5.736 -10.446 1.00 96.31 171 LEU A C 1
ATOM 1335 O O . LEU A 1 171 ? 13.333 -6.744 -9.747 1.00 96.31 171 LEU A O 1
ATOM 1339 N N . LEU A 1 172 ? 12.509 -5.446 -11.378 1.00 96.62 172 LEU A N 1
ATOM 1340 C CA . LEU A 1 172 ? 11.359 -6.311 -11.651 1.00 96.62 172 LEU A CA 1
ATOM 1341 C C . LEU A 1 172 ? 11.789 -7.700 -12.134 1.00 96.62 172 LEU A C 1
ATOM 1343 O O . LEU A 1 172 ? 11.262 -8.709 -11.662 1.00 96.62 172 LEU A O 1
ATOM 1347 N N . GLU A 1 173 ? 12.781 -7.769 -13.018 1.00 95.38 173 GLU A N 1
ATOM 1348 C CA . GLU A 1 173 ? 13.320 -9.040 -13.516 1.00 95.38 173 GLU A CA 1
ATOM 1349 C C . GLU A 1 173 ? 13.956 -9.875 -12.394 1.00 95.38 173 GLU A C 1
ATOM 1351 O O . GLU A 1 173 ? 13.740 -11.088 -12.333 1.00 95.38 173 GLU A O 1
ATOM 1356 N N . GLN A 1 174 ? 14.659 -9.236 -11.450 1.00 95.44 174 GLN A N 1
ATOM 1357 C CA . GLN A 1 174 ? 15.201 -9.902 -10.256 1.00 95.44 174 GLN A CA 1
ATOM 1358 C C . GLN A 1 174 ? 14.103 -10.502 -9.370 1.00 95.44 174 GLN A C 1
ATOM 1360 O O . GLN A 1 174 ? 14.276 -11.589 -8.822 1.00 95.44 174 GLN A O 1
ATOM 1365 N N . HIS A 1 175 ? 12.950 -9.835 -9.281 1.00 94.56 175 HIS A N 1
ATOM 1366 C CA . HIS A 1 175 ? 11.769 -10.330 -8.565 1.00 94.56 175 HIS A CA 1
ATOM 1367 C C . HIS A 1 175 ? 10.902 -11.284 -9.398 1.00 94.56 175 HIS A C 1
ATOM 1369 O O . HIS A 1 175 ? 9.824 -11.699 -8.976 1.00 94.56 175 HIS A O 1
ATOM 1375 N N . GLY A 1 176 ? 11.378 -11.687 -10.579 1.00 93.31 176 GLY A N 1
ATOM 1376 C CA . GLY A 1 176 ? 10.736 -12.700 -11.405 1.00 93.31 176 GLY A CA 1
ATOM 1377 C C . GLY A 1 176 ? 9.524 -12.217 -12.194 1.00 93.31 176 GLY A C 1
ATOM 1378 O O . GLY A 1 176 ? 8.795 -13.057 -12.730 1.00 93.31 176 GLY A O 1
ATOM 1379 N N . PHE A 1 177 ? 9.317 -10.904 -12.294 1.00 95.62 177 PHE A N 1
ATOM 1380 C CA . PHE A 1 177 ? 8.358 -10.333 -13.230 1.00 95.62 177 PHE A CA 1
ATOM 1381 C C . PHE A 1 177 ? 8.856 -10.538 -14.663 1.00 95.62 177 PHE A C 1
ATOM 1383 O O . PHE A 1 177 ? 10.050 -10.466 -14.951 1.00 95.62 177 PHE A O 1
ATOM 1390 N N . VAL A 1 178 ? 7.924 -10.809 -15.570 1.00 95.31 178 VAL A N 1
ATOM 1391 C CA . VAL A 1 178 ? 8.212 -11.122 -16.969 1.00 95.31 178 VAL A CA 1
ATOM 1392 C C . VAL A 1 178 ? 7.836 -9.916 -17.829 1.00 95.31 178 VAL A C 1
ATOM 1394 O O . VAL A 1 178 ? 6.700 -9.443 -17.710 1.00 95.31 178 VAL A O 1
ATOM 1397 N N . PRO A 1 179 ? 8.741 -9.418 -18.691 1.00 95.06 179 PRO A N 1
ATOM 1398 C CA . PRO A 1 179 ? 8.431 -8.312 -19.586 1.00 95.06 179 PRO A CA 1
ATOM 1399 C C . PRO A 1 179 ? 7.342 -8.708 -20.587 1.00 95.06 179 PRO A C 1
ATOM 1401 O O . PRO A 1 179 ? 7.245 -9.859 -21.024 1.00 95.06 179 PRO A O 1
ATOM 1404 N N . THR A 1 180 ? 6.517 -7.738 -20.964 1.00 93.38 180 THR A N 1
ATOM 1405 C CA . THR A 1 180 ? 5.562 -7.875 -22.065 1.00 93.38 180 THR A CA 1
ATOM 1406 C C . THR A 1 180 ? 6.180 -7.398 -23.383 1.00 93.38 180 THR A C 1
ATOM 1408 O O . THR A 1 180 ? 7.322 -6.939 -23.422 1.00 93.38 180 THR A O 1
ATOM 1411 N N . ALA A 1 181 ? 5.436 -7.520 -24.486 1.00 88.44 181 ALA A N 1
ATOM 1412 C CA . ALA A 1 181 ? 5.932 -7.203 -25.827 1.00 88.44 181 ALA A CA 1
ATOM 1413 C C . ALA A 1 181 ? 6.366 -5.736 -26.011 1.00 88.44 181 ALA A C 1
ATOM 1415 O O . ALA A 1 181 ? 7.139 -5.445 -26.918 1.00 88.44 181 ALA A O 1
ATOM 1416 N N . ASP A 1 182 ? 5.884 -4.820 -25.168 1.00 86.94 182 ASP A N 1
ATOM 1417 C CA . ASP A 1 182 ? 6.224 -3.396 -25.228 1.00 86.94 182 ASP A CA 1
ATOM 1418 C C . ASP A 1 182 ? 7.572 -3.040 -24.566 1.00 86.94 182 ASP A C 1
ATOM 1420 O O . ASP A 1 182 ? 8.033 -1.907 -24.692 1.00 86.94 182 ASP A O 1
ATOM 1424 N N . GLY A 1 183 ? 8.208 -3.982 -23.857 1.00 81.12 183 GLY A N 1
ATOM 1425 C CA . GLY A 1 183 ? 9.502 -3.799 -23.188 1.00 81.12 183 GLY A CA 1
ATOM 1426 C C . GLY A 1 183 ? 9.518 -2.807 -22.014 1.00 81.12 183 GLY A C 1
ATOM 1427 O O . GLY A 1 183 ? 10.577 -2.574 -21.431 1.00 81.12 183 GLY A O 1
ATOM 1428 N N . ALA A 1 184 ? 8.375 -2.217 -21.659 1.00 86.94 184 ALA A N 1
ATOM 1429 C CA . ALA A 1 184 ? 8.233 -1.265 -20.552 1.00 86.94 184 ALA A CA 1
ATOM 1430 C C . ALA A 1 184 ? 7.201 -1.723 -19.513 1.00 86.94 184 ALA A C 1
ATOM 1432 O O . ALA A 1 184 ? 7.257 -1.294 -18.357 1.00 86.94 184 ALA A O 1
ATOM 1433 N N . SER A 1 185 ? 6.297 -2.615 -19.910 1.00 94.94 185 SER A N 1
ATOM 1434 C CA . SER A 1 185 ? 5.332 -3.266 -19.041 1.00 94.94 185 SER A CA 1
ATOM 1435 C C . SER A 1 185 ? 5.790 -4.676 -18.696 1.00 94.94 185 SER A C 1
ATOM 1437 O O . SER A 1 185 ? 6.425 -5.375 -19.486 1.00 94.94 185 SER A O 1
ATOM 1439 N N . TYR A 1 186 ? 5.417 -5.102 -17.502 1.00 96.50 186 TYR A N 1
ATOM 1440 C CA . TYR A 1 186 ? 5.755 -6.368 -16.885 1.00 96.50 186 TYR A CA 1
ATOM 1441 C C . TYR A 1 186 ? 4.500 -6.980 -16.279 1.00 96.50 186 TYR A C 1
ATOM 1443 O O . TYR A 1 186 ? 3.547 -6.288 -15.914 1.00 96.50 186 TYR A O 1
ATOM 1451 N N . ARG A 1 187 ? 4.518 -8.298 -16.131 1.00 94.56 187 ARG A N 1
ATOM 1452 C CA . ARG A 1 187 ? 3.497 -9.048 -15.402 1.00 94.56 187 ARG A CA 1
ATOM 1453 C C . ARG A 1 187 ? 4.148 -10.026 -14.445 1.00 94.56 187 ARG A C 1
ATOM 1455 O O . ARG A 1 187 ? 5.280 -10.461 -14.661 1.00 94.56 187 ARG A O 1
ATOM 1462 N N . THR A 1 188 ? 3.431 -10.402 -13.400 1.00 91.50 188 THR A N 1
ATOM 1463 C CA . THR A 1 188 ? 3.837 -11.545 -12.581 1.00 91.50 188 THR A CA 1
ATOM 1464 C C . THR A 1 188 ? 3.775 -12.835 -13.395 1.00 91.50 188 THR A C 1
ATOM 1466 O O . THR A 1 188 ? 3.098 -12.905 -14.423 1.00 91.50 188 THR A O 1
ATOM 1469 N N . ARG A 1 189 ? 4.493 -13.871 -12.949 1.00 88.81 189 ARG A N 1
ATOM 1470 C CA . ARG A 1 189 ? 4.378 -15.199 -13.565 1.00 88.81 189 ARG A CA 1
ATOM 1471 C C . ARG A 1 189 ? 2.943 -15.709 -13.448 1.00 88.81 189 ARG A C 1
ATOM 1473 O O . ARG A 1 189 ? 2.250 -15.422 -12.474 1.00 88.81 189 ARG A O 1
ATOM 1480 N N . ASP A 1 190 ? 2.524 -16.479 -14.443 1.00 86.81 190 ASP A N 1
ATOM 1481 C CA . ASP A 1 190 ? 1.221 -17.131 -14.421 1.00 86.81 190 ASP A CA 1
ATOM 1482 C C . ASP A 1 190 ? 1.186 -18.204 -13.314 1.00 86.81 190 ASP A C 1
ATOM 1484 O O . ASP A 1 190 ? 2.199 -18.841 -13.017 1.00 86.81 190 ASP A O 1
ATOM 1488 N N . GLY A 1 191 ? 0.013 -18.411 -12.710 1.00 84.56 191 GLY A N 1
ATOM 1489 C CA . GLY A 1 191 ? -0.202 -19.465 -11.711 1.00 84.56 191 GLY A CA 1
ATOM 1490 C C . GLY A 1 191 ? 0.264 -19.145 -10.288 1.00 84.56 191 GLY A C 1
ATOM 1491 O O . GLY A 1 191 ? 0.321 -20.064 -9.474 1.00 84.56 191 GLY A O 1
ATOM 1492 N N . LEU A 1 192 ? 0.584 -17.884 -9.977 1.00 87.44 192 LEU A N 1
ATOM 1493 C CA . LEU A 1 192 ? 0.761 -17.462 -8.587 1.00 87.44 192 LEU A CA 1
ATOM 1494 C C . LEU A 1 192 ? -0.587 -17.438 -7.865 1.00 87.44 192 LEU A C 1
ATOM 1496 O O . LEU A 1 192 ? -1.567 -16.911 -8.392 1.00 87.44 192 LEU A O 1
ATOM 1500 N N . ASP A 1 193 ? -0.616 -17.974 -6.647 1.00 89.12 193 ASP A N 1
ATOM 1501 C CA . ASP A 1 193 ? -1.720 -17.711 -5.729 1.00 89.12 193 ASP A CA 1
ATOM 1502 C C . ASP A 1 193 ? -1.649 -16.275 -5.176 1.00 89.12 193 ASP A C 1
ATOM 1504 O O . ASP A 1 193 ? -0.682 -15.537 -5.371 1.00 89.12 193 ASP A O 1
ATOM 1508 N N . GLU A 1 194 ? -2.693 -15.854 -4.473 1.00 87.88 194 GLU A N 1
ATOM 1509 C CA . GLU A 1 194 ? -2.853 -14.473 -4.007 1.00 87.88 194 GLU A CA 1
ATOM 1510 C C . GLU A 1 194 ? -1.814 -14.072 -2.954 1.00 87.88 194 GLU A C 1
ATOM 1512 O O . GLU A 1 194 ? -1.404 -12.912 -2.900 1.00 87.88 194 GLU A O 1
ATOM 1517 N N . ARG A 1 195 ? -1.352 -15.024 -2.133 1.00 90.00 195 ARG A N 1
ATOM 1518 C CA . ARG A 1 195 ? -0.312 -14.779 -1.127 1.00 90.00 195 ARG A CA 1
ATOM 1519 C C . ARG A 1 195 ? 1.046 -14.655 -1.798 1.00 90.00 195 ARG A C 1
ATOM 1521 O O . ARG A 1 195 ? 1.820 -13.778 -1.434 1.00 90.00 195 ARG A O 1
ATOM 1528 N N . GLN A 1 196 ? 1.328 -15.490 -2.791 1.00 90.88 196 GLN A N 1
ATOM 1529 C CA . GLN A 1 196 ? 2.529 -15.381 -3.613 1.00 90.88 196 GLN A CA 1
ATOM 1530 C C . GLN A 1 196 ? 2.543 -14.072 -4.404 1.00 90.88 196 GLN A C 1
ATOM 1532 O O . GLN A 1 196 ? 3.585 -13.424 -4.493 1.00 90.88 196 GLN A O 1
ATOM 1537 N N . LEU A 1 197 ? 1.388 -13.656 -4.927 1.00 91.19 197 LEU A N 1
ATOM 1538 C CA . LEU A 1 197 ? 1.219 -12.380 -5.610 1.00 91.19 197 LEU A CA 1
ATOM 1539 C C . LEU A 1 197 ? 1.504 -11.206 -4.670 1.00 91.19 197 LEU A C 1
ATOM 1541 O O . LEU A 1 197 ? 2.301 -10.332 -5.006 1.00 91.19 197 LEU A O 1
ATOM 1545 N N . LEU A 1 198 ? 0.903 -11.221 -3.476 1.00 91.62 198 LEU A N 1
ATOM 1546 C CA . LEU A 1 198 ? 1.147 -10.230 -2.430 1.00 91.62 198 LEU A CA 1
ATOM 1547 C C . LEU A 1 198 ? 2.630 -10.162 -2.066 1.00 91.62 198 LEU A C 1
ATOM 1549 O O . LEU A 1 198 ? 3.219 -9.086 -2.110 1.00 91.62 198 LEU A O 1
ATOM 1553 N N . SER A 1 199 ? 3.253 -11.309 -1.789 1.00 91.75 199 SER A N 1
ATOM 1554 C CA . SER A 1 199 ? 4.676 -11.382 -1.458 1.00 91.75 199 SER A CA 1
ATOM 1555 C C . SER A 1 199 ? 5.563 -10.831 -2.574 1.00 91.75 199 SER A C 1
ATOM 1557 O O . SER A 1 199 ? 6.503 -10.099 -2.281 1.00 91.75 199 SER A O 1
ATOM 1559 N N . ALA A 1 200 ? 5.265 -11.129 -3.843 1.00 93.00 200 ALA A N 1
ATOM 1560 C CA . ALA A 1 200 ? 6.035 -10.619 -4.976 1.00 93.00 200 ALA A CA 1
ATOM 1561 C C . ALA A 1 200 ? 5.937 -9.090 -5.102 1.00 93.00 200 ALA A C 1
ATOM 1563 O O . ALA A 1 200 ? 6.949 -8.422 -5.315 1.00 93.00 200 ALA A O 1
ATOM 1564 N N . VAL A 1 201 ? 4.736 -8.525 -4.933 1.00 93.12 201 VAL A N 1
ATOM 1565 C CA . VAL A 1 201 ? 4.530 -7.068 -4.970 1.00 93.12 201 VAL A CA 1
ATOM 1566 C C . VAL A 1 201 ? 5.221 -6.390 -3.793 1.00 93.12 201 VAL A C 1
ATOM 1568 O O . VAL A 1 201 ? 5.966 -5.438 -4.005 1.00 93.12 201 VAL A O 1
ATOM 1571 N N . THR A 1 202 ? 5.028 -6.887 -2.569 1.00 93.56 202 THR A N 1
ATOM 1572 C CA . THR A 1 202 ? 5.650 -6.314 -1.368 1.00 93.56 202 THR A CA 1
ATOM 1573 C C . THR A 1 202 ? 7.175 -6.393 -1.429 1.00 93.56 202 THR A C 1
ATOM 1575 O O . THR A 1 202 ? 7.844 -5.420 -1.097 1.00 93.56 202 THR A O 1
ATOM 1578 N N . ALA A 1 203 ? 7.744 -7.506 -1.903 1.00 93.62 203 ALA A N 1
ATOM 1579 C CA . ALA A 1 203 ? 9.192 -7.642 -2.053 1.00 93.62 203 ALA A CA 1
ATOM 1580 C C . ALA A 1 203 ? 9.760 -6.671 -3.100 1.00 93.62 203 ALA A C 1
ATOM 1582 O O . ALA A 1 203 ? 10.794 -6.044 -2.860 1.00 93.62 203 ALA A O 1
ATOM 1583 N N . ALA A 1 204 ? 9.082 -6.510 -4.241 1.00 95.25 204 ALA A N 1
ATOM 1584 C CA . ALA A 1 204 ? 9.499 -5.568 -5.275 1.00 95.25 204 ALA A CA 1
ATOM 1585 C C . ALA A 1 204 ? 9.384 -4.108 -4.811 1.00 95.25 204 ALA A C 1
ATOM 1587 O O . ALA A 1 204 ? 10.314 -3.332 -5.024 1.00 95.25 204 ALA A O 1
ATOM 1588 N N . GLU A 1 205 ? 8.288 -3.743 -4.142 1.00 93.56 205 GLU A N 1
ATOM 1589 C CA . GLU A 1 205 ? 8.066 -2.398 -3.597 1.00 93.56 205 GLU A CA 1
ATOM 1590 C C . GLU A 1 205 ? 9.106 -2.043 -2.528 1.00 93.56 205 GLU A C 1
ATOM 1592 O O . GLU A 1 205 ? 9.761 -1.006 -2.632 1.00 93.56 205 GLU A O 1
ATOM 1597 N N . ALA A 1 206 ? 9.350 -2.940 -1.569 1.00 91.25 206 ALA A N 1
ATOM 1598 C CA . ALA A 1 206 ? 10.364 -2.736 -0.539 1.00 91.25 206 ALA A CA 1
ATOM 1599 C C . ALA A 1 206 ? 11.773 -2.625 -1.144 1.00 91.25 206 ALA A C 1
ATOM 1601 O O . ALA A 1 206 ? 12.559 -1.752 -0.765 1.00 91.25 206 ALA A O 1
ATOM 1602 N N . HIS A 1 207 ? 12.099 -3.473 -2.126 1.00 93.12 207 HIS A N 1
ATOM 1603 C CA . HIS A 1 207 ? 13.387 -3.405 -2.809 1.00 93.12 207 HIS A CA 1
ATOM 1604 C C . HIS A 1 207 ? 13.552 -2.073 -3.554 1.00 93.12 207 HIS A C 1
ATOM 1606 O O . HIS A 1 207 ? 14.610 -1.451 -3.457 1.00 93.12 207 HIS A O 1
ATOM 1612 N N . ALA A 1 208 ? 12.501 -1.596 -4.226 1.00 91.81 208 ALA A N 1
ATOM 1613 C CA . ALA A 1 208 ? 12.509 -0.313 -4.916 1.00 91.81 208 ALA A CA 1
ATOM 1614 C C . ALA A 1 208 ? 12.762 0.840 -3.940 1.00 91.81 208 ALA A C 1
ATOM 1616 O O . ALA A 1 208 ? 13.681 1.633 -4.155 1.00 91.81 208 ALA A O 1
ATOM 1617 N N . TYR A 1 209 ? 12.034 0.859 -2.821 1.00 87.19 209 TYR A N 1
ATOM 1618 C CA . TYR A 1 209 ? 12.190 1.873 -1.784 1.00 87.19 209 TYR A CA 1
ATOM 1619 C C . TYR A 1 209 ? 13.626 1.935 -1.241 1.00 87.19 209 TYR A C 1
ATOM 1621 O O . TYR A 1 209 ? 14.225 3.007 -1.195 1.00 87.19 209 TYR A O 1
ATOM 1629 N N . THR A 1 210 ? 14.231 0.784 -0.919 1.00 89.19 210 THR A N 1
ATOM 1630 C CA . THR A 1 210 ? 15.628 0.730 -0.429 1.00 89.19 210 THR A CA 1
ATOM 1631 C C . THR A 1 210 ? 16.671 1.212 -1.443 1.00 89.19 210 THR A C 1
ATOM 1633 O O . THR A 1 210 ? 17.776 1.574 -1.048 1.00 89.19 210 THR A O 1
ATOM 1636 N N . HIS A 1 211 ? 16.327 1.252 -2.734 1.00 89.12 211 HIS A N 1
ATOM 1637 C CA . HIS A 1 211 ? 17.191 1.737 -3.814 1.00 89.12 211 HIS A CA 1
ATOM 1638 C C . HIS A 1 211 ? 16.827 3.152 -4.283 1.00 89.12 211 HIS A C 1
ATOM 1640 O O . HIS A 1 211 ? 17.309 3.599 -5.324 1.00 89.12 211 HIS A O 1
ATOM 1646 N N . GLY A 1 212 ? 15.976 3.862 -3.535 1.00 88.00 212 GLY A N 1
ATOM 1647 C CA . GLY A 1 212 ? 15.546 5.216 -3.882 1.00 88.00 212 GLY A CA 1
ATOM 1648 C C . GLY A 1 212 ? 14.659 5.281 -5.127 1.00 88.00 212 GLY A C 1
ATOM 1649 O O . GLY A 1 212 ? 14.506 6.356 -5.705 1.00 88.00 212 GLY A O 1
ATOM 1650 N N . LEU A 1 213 ? 14.074 4.154 -5.543 1.00 90.00 213 LEU A N 1
ATOM 1651 C CA . LEU A 1 213 ? 13.096 4.096 -6.624 1.00 90.00 213 LEU A CA 1
ATOM 1652 C C . LEU A 1 213 ? 11.696 4.308 -6.052 1.00 90.00 213 LEU A C 1
ATOM 1654 O O . LEU A 1 213 ? 11.293 3.687 -5.068 1.00 90.00 213 LEU A O 1
ATOM 1658 N N . SER A 1 214 ? 10.941 5.189 -6.690 1.00 89.44 214 SER A N 1
ATOM 1659 C CA . SER A 1 214 ? 9.569 5.500 -6.314 1.00 89.44 214 SER A CA 1
ATOM 1660 C C . SER A 1 214 ? 8.599 4.454 -6.871 1.00 89.44 214 SER A C 1
ATOM 1662 O O . SER A 1 214 ? 8.588 4.151 -8.065 1.00 89.44 214 SER A O 1
ATOM 1664 N N . ALA A 1 215 ? 7.748 3.903 -6.008 1.00 91.06 215 ALA A N 1
ATOM 1665 C CA . ALA A 1 215 ? 6.737 2.923 -6.385 1.00 91.06 215 ALA A CA 1
ATOM 1666 C C . ALA A 1 215 ? 5.332 3.433 -6.049 1.00 91.06 215 ALA A C 1
ATOM 1668 O O . ALA A 1 215 ? 5.097 4.005 -4.985 1.00 91.06 215 ALA A O 1
ATOM 1669 N N . ARG A 1 216 ? 4.377 3.213 -6.956 1.00 91.38 216 ARG A N 1
ATOM 1670 C CA . ARG A 1 216 ? 2.948 3.443 -6.713 1.00 91.38 216 ARG A CA 1
ATOM 1671 C C . ARG A 1 216 ? 2.174 2.164 -6.951 1.00 91.38 216 ARG A C 1
ATOM 1673 O O . ARG A 1 216 ? 2.185 1.638 -8.060 1.00 91.38 216 ARG A O 1
ATOM 1680 N N . VAL A 1 217 ? 1.482 1.694 -5.918 1.00 90.38 217 VAL A N 1
ATOM 1681 C CA . VAL A 1 217 ? 0.616 0.517 -5.997 1.00 90.38 217 VAL A CA 1
ATOM 1682 C C . VAL A 1 217 ? -0.835 0.963 -6.060 1.00 90.38 217 VAL A C 1
ATOM 1684 O O . VAL A 1 217 ? -1.376 1.509 -5.102 1.00 90.38 217 VAL A O 1
ATOM 1687 N N . HIS A 1 218 ? -1.458 0.738 -7.212 1.00 87.81 218 HIS A N 1
ATOM 1688 C CA . HIS A 1 218 ? -2.870 0.982 -7.443 1.00 87.81 218 HIS A CA 1
ATOM 1689 C C . HIS A 1 218 ? -3.647 -0.300 -7.169 1.00 87.81 218 HIS A C 1
ATOM 1691 O O . HIS A 1 218 ? -3.517 -1.302 -7.876 1.00 87.81 218 HIS A O 1
ATOM 1697 N N . LEU A 1 219 ? -4.467 -0.241 -6.125 1.00 84.25 219 LEU A N 1
ATOM 1698 C CA . LEU A 1 219 ? -5.294 -1.353 -5.657 1.00 84.25 219 LEU A CA 1
ATOM 1699 C C . LEU A 1 219 ? -6.724 -1.286 -6.216 1.00 84.25 219 LEU A C 1
ATOM 1701 O O . LEU A 1 219 ? -7.572 -2.085 -5.832 1.00 84.25 219 LEU A O 1
ATOM 1705 N N . GLY A 1 220 ? -7.002 -0.312 -7.093 1.00 75.25 220 GLY A N 1
ATOM 1706 C CA . GLY A 1 220 ? -8.325 -0.094 -7.678 1.00 75.25 220 GLY A CA 1
ATOM 1707 C C . GLY A 1 220 ? -9.367 0.392 -6.669 1.00 75.25 220 GLY A C 1
ATOM 1708 O O . GLY A 1 220 ? -10.560 0.182 -6.884 1.00 75.25 220 GLY A O 1
ATOM 1709 N N . ILE A 1 221 ? -8.929 1.007 -5.561 1.00 72.38 221 ILE A N 1
ATOM 1710 C CA . ILE A 1 221 ? -9.821 1.606 -4.566 1.00 72.38 221 ILE A CA 1
ATOM 1711 C C . ILE A 1 221 ? -10.189 3.027 -5.036 1.00 72.38 221 ILE A C 1
ATOM 1713 O O . ILE A 1 221 ? -9.338 3.922 -4.971 1.00 72.38 221 ILE A O 1
ATOM 1717 N N . PRO A 1 222 ? -11.443 3.243 -5.487 1.00 64.00 222 PRO A N 1
ATOM 1718 C CA . PRO A 1 222 ? -11.962 4.535 -5.873 1.00 64.00 222 PRO A CA 1
ATOM 1719 C C . PRO A 1 222 ? -12.064 5.461 -4.657 1.00 64.00 222 PRO A C 1
ATOM 1721 O O . PRO A 1 222 ? -12.022 5.041 -3.496 1.00 64.00 222 PRO A O 1
ATOM 1724 N N . THR A 1 223 ? -12.188 6.743 -4.965 1.00 64.88 223 THR A N 1
ATOM 1725 C CA . THR A 1 223 ? -12.107 7.854 -4.020 1.00 64.88 223 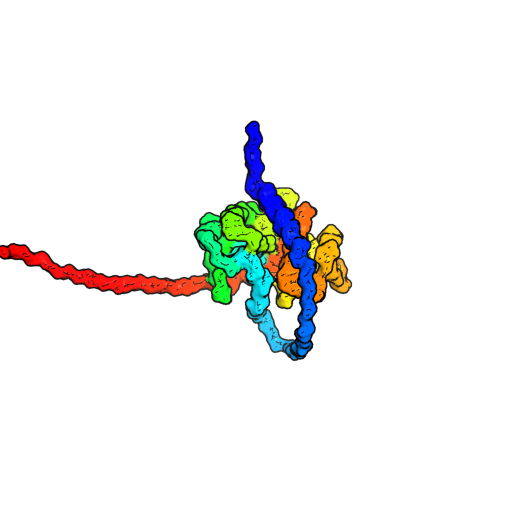THR A CA 1
ATOM 1726 C C . THR A 1 223 ? -13.139 7.747 -2.894 1.00 64.88 223 THR A C 1
ATOM 1728 O O . THR A 1 223 ? -14.205 7.155 -3.073 1.00 64.88 223 THR A O 1
ATOM 1731 N N . PRO A 1 224 ? -12.921 8.382 -1.731 1.00 63.50 224 PRO A N 1
ATOM 1732 C CA . PRO A 1 224 ? -13.931 8.427 -0.674 1.00 63.50 224 PRO A CA 1
ATOM 1733 C C . PRO A 1 224 ? -15.241 9.111 -1.084 1.00 63.50 224 PRO A C 1
ATOM 1735 O O . PRO A 1 224 ? -16.248 8.923 -0.408 1.00 63.50 224 PRO A O 1
ATOM 1738 N N . ALA A 1 225 ? -15.257 9.879 -2.181 1.00 60.41 225 ALA A N 1
ATOM 1739 C CA . ALA A 1 225 ? -16.488 10.400 -2.775 1.00 60.41 225 ALA A CA 1
ATOM 1740 C C . ALA A 1 225 ? -17.365 9.284 -3.381 1.00 60.41 225 ALA A C 1
ATOM 1742 O O . ALA A 1 225 ? -18.588 9.415 -3.409 1.00 60.41 225 ALA A O 1
ATOM 1743 N N . ASP A 1 226 ? -16.754 8.164 -3.775 1.00 57.56 226 ASP A N 1
ATOM 1744 C CA . ASP A 1 226 ? -17.416 6.950 -4.262 1.00 57.56 226 ASP A CA 1
ATOM 1745 C C . ASP A 1 226 ? -17.752 5.957 -3.126 1.00 57.56 226 ASP A C 1
ATOM 1747 O O . ASP A 1 226 ? -18.360 4.910 -3.368 1.00 57.56 226 ASP A O 1
ATOM 1751 N N . ILE A 1 227 ? -17.386 6.288 -1.879 1.00 55.19 227 ILE A N 1
ATOM 1752 C CA . ILE A 1 227 ? -17.639 5.500 -0.665 1.00 55.19 227 ILE A CA 1
ATOM 1753 C C . ILE A 1 227 ? -18.650 6.264 0.210 1.00 55.19 227 ILE A C 1
ATOM 1755 O O . ILE A 1 227 ? -18.262 7.160 0.970 1.00 55.19 227 ILE A O 1
ATOM 1759 N N . PRO A 1 228 ? -19.961 5.958 0.138 1.00 52.22 228 PRO A N 1
ATOM 1760 C CA . PRO A 1 228 ? -20.955 6.676 0.928 1.00 52.22 228 PRO A CA 1
ATOM 1761 C C . PRO A 1 228 ? -20.614 6.598 2.423 1.00 52.22 228 PRO A C 1
ATOM 1763 O O . PRO A 1 228 ? -20.242 5.548 2.944 1.00 52.22 228 PRO A O 1
ATOM 1766 N N . ALA A 1 229 ? -20.725 7.728 3.131 1.00 51.78 229 ALA A N 1
ATOM 1767 C CA . ALA A 1 229 ? -20.538 7.752 4.579 1.00 51.78 229 ALA A CA 1
ATOM 1768 C C . ALA A 1 229 ? -21.471 6.720 5.223 1.00 51.78 229 ALA A C 1
ATOM 1770 O O . ALA A 1 229 ? -22.660 6.688 4.899 1.00 51.78 229 ALA A O 1
ATOM 1771 N N . SER A 1 230 ? -20.942 5.894 6.133 1.00 47.44 230 SER A N 1
ATOM 1772 C CA . SER A 1 230 ? -21.738 4.884 6.829 1.00 47.44 230 SER A CA 1
ATOM 1773 C C . SER A 1 230 ? -22.981 5.558 7.404 1.00 47.44 230 SER A C 1
ATOM 1775 O O . SER A 1 230 ? -22.866 6.448 8.257 1.00 47.44 230 SER A O 1
ATOM 1777 N N . THR A 1 231 ? -24.170 5.149 6.967 1.00 42.38 231 THR A N 1
ATOM 1778 C CA . THR A 1 231 ? -25.416 5.522 7.631 1.00 42.38 231 THR A CA 1
ATOM 1779 C C . THR A 1 231 ? -25.451 4.760 8.941 1.00 42.38 231 THR A C 1
ATOM 1781 O O . THR A 1 231 ? -26.141 3.750 9.076 1.00 42.38 231 THR A O 1
ATOM 1784 N N . ARG A 1 232 ? -24.656 5.204 9.920 1.00 44.03 232 ARG A N 1
ATOM 1785 C CA . ARG A 1 232 ? -24.769 4.716 11.283 1.00 44.03 232 ARG A CA 1
ATOM 1786 C C . ARG A 1 232 ? -26.205 5.006 11.675 1.00 44.03 232 ARG A C 1
ATOM 1788 O O . ARG A 1 232 ? -26.580 6.165 11.857 1.00 44.03 232 ARG A O 1
ATOM 1795 N N . ARG A 1 233 ? -27.017 3.949 11.739 1.00 43.88 233 ARG A N 1
ATOM 1796 C CA . ARG A 1 233 ? -28.362 3.990 12.293 1.00 43.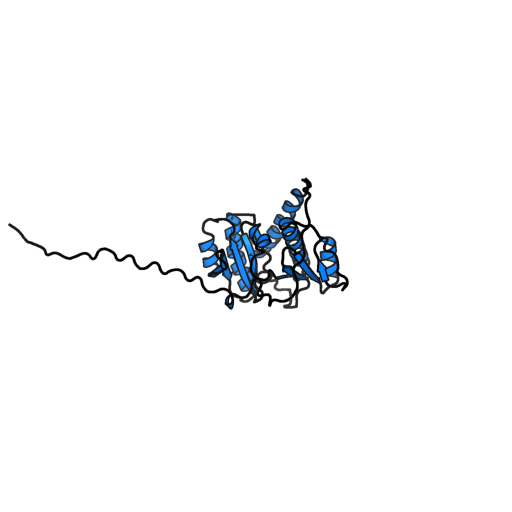88 233 ARG A CA 1
ATOM 1797 C C . ARG A 1 233 ? -28.201 4.642 13.654 1.00 43.88 233 ARG A C 1
ATOM 1799 O O . ARG A 1 233 ? -27.605 4.060 14.557 1.00 43.88 233 ARG A O 1
ATOM 1806 N N . ARG A 1 234 ? -28.629 5.899 13.753 1.00 39.41 234 ARG A N 1
ATOM 1807 C CA . ARG A 1 234 ? -28.703 6.626 15.010 1.00 39.41 234 ARG A CA 1
ATOM 1808 C C . ARG A 1 234 ? -29.614 5.756 15.867 1.00 39.41 234 ARG A C 1
ATOM 1810 O O . ARG A 1 234 ? -30.804 5.666 15.572 1.00 39.41 234 ARG A O 1
ATOM 1817 N N . SER A 1 235 ? -29.046 5.011 16.817 1.00 46.22 235 SER A N 1
ATOM 1818 C CA . SER A 1 235 ? -29.845 4.312 17.814 1.00 46.22 235 SER A CA 1
ATOM 1819 C C . SER A 1 235 ? -30.762 5.372 18.392 1.00 46.22 235 SER A C 1
ATOM 1821 O O . SER A 1 235 ? -30.281 6.382 18.913 1.00 46.22 235 SER A O 1
ATOM 1823 N N . ALA A 1 236 ? -32.066 5.211 18.167 1.00 41.25 236 ALA A N 1
ATOM 1824 C CA . ALA A 1 236 ? -33.052 6.099 18.745 1.00 41.25 236 ALA A CA 1
ATOM 1825 C C . ALA A 1 236 ? -32.749 6.181 20.249 1.00 41.25 236 ALA A C 1
ATOM 1827 O O . ALA A 1 236 ? -32.434 5.141 20.842 1.00 41.25 236 ALA A O 1
ATOM 1828 N N . PRO A 1 237 ? -32.764 7.379 20.857 1.00 42.00 237 PRO A N 1
ATOM 1829 C CA . PRO A 1 237 ? -32.626 7.473 22.298 1.00 42.00 237 PRO A CA 1
ATOM 1830 C C . PRO A 1 237 ? -33.678 6.547 22.898 1.00 42.00 237 PRO A C 1
ATOM 1832 O O . PRO A 1 237 ? -34.850 6.622 22.524 1.00 42.00 237 PRO A O 1
ATOM 1835 N N . ALA A 1 238 ? -33.240 5.621 23.751 1.00 48.19 238 ALA A N 1
ATOM 1836 C CA . ALA A 1 238 ? -34.156 4.778 24.489 1.00 48.19 238 ALA A CA 1
ATOM 1837 C C . ALA A 1 238 ? -35.150 5.711 25.180 1.00 48.19 238 ALA A C 1
ATOM 1839 O O . ALA A 1 238 ? -34.756 6.562 25.981 1.00 48.19 238 ALA A O 1
ATOM 1840 N N . THR A 1 239 ? -36.425 5.598 24.818 1.00 46.62 239 THR A N 1
ATOM 1841 C CA . THR A 1 239 ? -37.517 6.258 25.518 1.00 46.62 239 THR A CA 1
ATOM 1842 C C . THR A 1 239 ? -37.543 5.652 26.915 1.00 46.62 239 THR A C 1
ATOM 1844 O O . THR A 1 239 ? -38.150 4.609 27.145 1.00 46.62 239 THR A O 1
ATOM 1847 N N . GLY A 1 240 ? -36.780 6.242 27.835 1.00 41.09 240 GLY A N 1
ATOM 1848 C CA . GLY A 1 240 ? -36.806 5.861 29.237 1.00 41.09 240 GLY A CA 1
ATOM 1849 C C . GLY A 1 240 ? -38.232 6.008 29.776 1.00 41.09 240 GLY A C 1
ATOM 1850 O O . GLY A 1 240 ? -38.958 6.906 29.330 1.00 41.09 240 GLY A O 1
ATOM 1851 N N . PRO A 1 241 ? -38.666 5.157 30.722 1.00 45.47 241 PRO A N 1
ATOM 1852 C CA . PRO A 1 241 ? -39.932 5.359 31.401 1.00 45.47 241 PRO A CA 1
ATOM 1853 C C . PRO A 1 241 ? -39.922 6.731 32.068 1.00 45.47 241 PRO A C 1
ATOM 1855 O O . PRO A 1 241 ? -39.069 7.048 32.897 1.00 45.47 241 PRO A O 1
ATOM 1858 N N . ARG A 1 242 ? -40.880 7.555 31.658 1.00 44.44 242 ARG A N 1
ATOM 1859 C CA . ARG A 1 242 ? -41.159 8.871 32.213 1.00 44.44 242 ARG A CA 1
ATOM 1860 C C . ARG A 1 242 ? -41.511 8.690 33.690 1.00 44.44 242 ARG A C 1
ATOM 1862 O O . ARG A 1 242 ? -42.563 8.148 34.015 1.00 44.44 242 ARG A O 1
ATOM 1869 N N . THR A 1 243 ? -40.621 9.126 34.573 1.00 45.66 243 THR A N 1
ATOM 1870 C CA . THR A 1 243 ? -40.883 9.274 36.003 1.00 45.66 243 THR A CA 1
ATOM 1871 C C . THR A 1 243 ? -42.076 10.208 36.187 1.00 45.66 243 THR A C 1
ATOM 1873 O O . THR A 1 243 ? -42.005 11.405 35.916 1.00 45.66 243 THR A O 1
ATOM 1876 N N . THR A 1 244 ? -43.205 9.658 36.621 1.00 51.25 244 THR A N 1
ATOM 1877 C CA . THR A 1 244 ? -44.329 10.444 37.130 1.00 51.25 244 THR A CA 1
ATOM 1878 C C . THR A 1 244 ? -43.997 10.929 38.540 1.00 51.25 244 THR A C 1
ATOM 1880 O O . THR A 1 244 ? -43.732 10.093 39.406 1.00 51.25 244 THR A O 1
ATOM 1883 N N . PRO A 1 245 ? -44.044 12.239 38.825 1.00 51.97 245 PRO A N 1
ATOM 1884 C CA . PRO A 1 245 ? -44.012 12.720 40.194 1.00 51.97 245 PRO A CA 1
ATOM 1885 C C . PRO A 1 245 ? -45.409 12.543 40.800 1.00 51.97 245 PRO A C 1
ATOM 1887 O O . PRO A 1 245 ? -46.379 13.119 40.312 1.00 51.97 245 PRO A O 1
ATOM 1890 N N . SER A 1 246 ? -45.533 11.752 41.866 1.00 48.34 246 SER A N 1
ATOM 1891 C CA . SER A 1 246 ? -46.720 11.775 42.727 1.00 48.34 246 SER A CA 1
ATOM 1892 C C . SER A 1 246 ? -46.326 12.180 44.143 1.00 48.34 246 SER A C 1
ATOM 1894 O O . SER A 1 246 ? -45.699 11.425 44.873 1.00 48.34 246 SER A O 1
ATOM 1896 N N . ALA A 1 247 ? -46.667 13.441 44.411 1.00 55.72 247 ALA A N 1
ATOM 1897 C CA . ALA A 1 247 ? -46.907 14.184 45.645 1.00 55.72 247 ALA A CA 1
ATOM 1898 C C . ALA A 1 247 ? -46.418 13.643 47.014 1.00 55.72 247 ALA A C 1
ATOM 1900 O O . ALA A 1 247 ? -46.660 12.490 47.370 1.00 55.72 247 ALA A O 1
ATOM 1901 N N . PRO A 1 248 ? -45.887 14.532 47.879 1.00 57.50 248 PRO A N 1
ATOM 1902 C CA . PRO A 1 248 ? -45.647 14.225 49.281 1.00 57.50 248 PRO A CA 1
ATOM 1903 C C . PRO A 1 248 ? -46.965 14.281 50.067 1.00 57.50 248 PRO A C 1
ATOM 1905 O O . PRO A 1 248 ? -47.632 15.316 50.104 1.00 57.50 248 PRO A O 1
ATOM 1908 N N . ARG A 1 249 ? -47.325 13.196 50.762 1.00 48.69 249 ARG A N 1
ATOM 1909 C CA . ARG A 1 249 ? -48.369 13.233 51.796 1.00 48.69 249 ARG A CA 1
ATOM 1910 C C . ARG A 1 249 ? -47.720 13.194 53.176 1.00 48.69 249 ARG A C 1
ATOM 1912 O O . ARG A 1 249 ? -47.161 12.187 53.595 1.00 48.69 249 ARG A O 1
ATOM 1919 N N . ARG A 1 250 ? -47.795 14.335 53.858 1.00 54.00 250 ARG A N 1
ATOM 1920 C CA . ARG A 1 250 ? -47.318 14.573 55.223 1.00 54.00 250 ARG A CA 1
ATOM 1921 C C . ARG A 1 250 ? -48.313 13.984 56.245 1.00 54.00 250 ARG A C 1
ATOM 1923 O O . ARG A 1 250 ? -49.502 14.269 56.158 1.00 54.00 250 ARG A O 1
ATOM 1930 N N . THR A 1 251 ? -47.769 13.184 57.169 1.00 43.12 251 THR A N 1
ATOM 1931 C CA . THR A 1 251 ? -48.124 12.933 58.591 1.00 43.12 251 THR A CA 1
ATOM 1932 C C . THR A 1 251 ? -49.573 12.683 59.034 1.00 43.12 251 THR A C 1
ATOM 1934 O O . THR A 1 251 ? -50.417 13.573 58.940 1.00 43.12 251 THR A O 1
ATOM 1937 N N . ARG A 1 252 ? -49.768 11.575 59.765 1.00 40.84 252 ARG A N 1
ATOM 1938 C CA . ARG A 1 252 ? -50.131 11.608 61.194 1.00 40.84 252 ARG A CA 1
ATOM 1939 C C . ARG A 1 252 ? -49.590 10.370 61.902 1.00 40.84 252 ARG A C 1
ATOM 1941 O O . ARG A 1 252 ? -49.609 9.304 61.253 1.00 40.84 252 ARG A O 1
#

Foldseek 3Di:
DDDDDDLVVVVLVLLVVVLVVVVVPPPDDDDDDDDDDDDDDDDDDDPDDPPQCPLCLQFQKEWAAAPVQKIKIFGNDDFPCLVVLLVVLPWDWADDPNGIMTIHDQDPLVSNLVSVSSSVVVRVVGDSRYAHQYLSNLDDPPADPDDAQKEWEDDDLWIKIFGPDPVLLVLLVVLVWADDPVRGMTIHDPPDDSVSVSSSVSVSCSVCSVVSGRYHHHDVHHDCVVGDGPPPPPPPPPPPPDDDDDDDDDDD

pLDDT: mean 72.57, std 24.32, range [24.53, 96.62]